Protein AF-X0RUL8-F1 (afdb_monomer)

Solvent-accessible surface area (backbone atoms only — not comparable to full-atom values): 11221 Å² total; per-residue (Å²): 94,69,67,35,27,54,50,26,33,57,52,36,50,68,75,51,50,85,42,43,87,78,37,60,71,59,40,54,52,47,26,54,59,59,8,48,52,33,25,49,46,49,45,52,54,50,51,46,35,74,76,66,66,56,56,36,33,61,48,38,16,54,52,50,38,51,48,50,53,46,42,38,55,55,93,82,35,62,70,70,88,46,69,25,64,77,43,68,86,42,61,36,54,50,44,48,28,82,81,52,36,59,53,48,43,21,26,54,56,31,21,54,54,12,39,52,50,43,56,74,78,39,66,67,55,43,81,49,101,90,45,73,42,66,37,64,68,58,53,52,45,50,52,51,50,50,52,50,50,50,49,32,40,54,52,13,52,51,58,74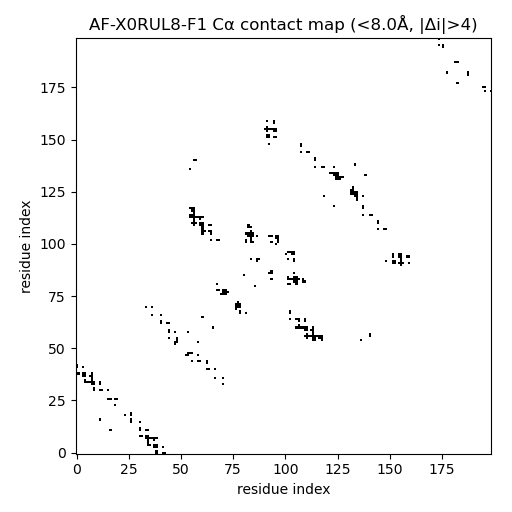,66,68,68,81,84,66,92,69,82,92,81,83,85,87,84,79,91,72,62,79,76,54,81,77,43,84,88,38,58,67,62,55,51,54,52,66,74,75,109

Secondary structure (DSSP, 8-state):
-HHHHHHHHHHHHHHTGGGTTT-HHHHHHHHHHHHHHHHHHHHHHHHHHHHH---HHHHHHHHHHHHHHHHTTSTT---TT-GGGGGTT-HHHHTTHHHH-HHHHHHHHHHHHHHHHHHHHS-SEEEETTEEEE-HHHHHHHHHHHHHHHHHHHHHHHHHH------PPP---------TTGGG-GGGHHHHHHHHHH-

Mean predicted aligned error: 6.98 Å

InterPro domains:
  IPR004563 Apolipoprotein N-acyltransferase [PTHR38686] (4-189)
  IPR045378 Apolipoprotein N-acyltransferase, N-terminal [PF20154] (3-115)

Sequence (199 aa):
MLGSFLLGLAFWIVNVHWVIPITVPGYIAQCVYLSAYFLLAGWLLRHCYQRRRLPFFLLLPIIWVGLELLRGHVITGFSWLLLGHSQFRWTRLIQIADLTGAYGVSFLVAMLNGLIVDLLLQPLFLRTKSGSKPSVVVAVGVVTLMGLAVFTLVYGTKQMHVGQYRPGPRVALIQENFPISITRASENDLVVFEKHRKS

Structure (mmCIF, N/CA/C/O backbone):
data_AF-X0RUL8-F1
#
_entry.id   AF-X0RUL8-F1
#
loop_
_atom_site.group_PDB
_atom_site.id
_atom_site.type_symbol
_atom_site.label_atom_id
_atom_site.label_alt_id
_atom_site.label_comp_id
_atom_site.label_asym_id
_atom_site.label_entity_id
_atom_site.label_seq_id
_atom_site.pdbx_PDB_ins_code
_atom_site.Cartn_x
_atom_site.Cartn_y
_atom_site.Cartn_z
_atom_site.occupancy
_atom_site.B_iso_or_equiv
_atom_site.auth_seq_id
_atom_site.auth_comp_id
_atom_site.auth_asym_id
_atom_site.auth_atom_id
_atom_site.pdbx_PDB_model_num
ATOM 1 N N . MET A 1 1 ? 7.760 13.120 12.754 1.00 88.31 1 MET A N 1
ATOM 2 C CA . MET A 1 1 ? 8.036 13.679 11.417 1.00 88.31 1 MET A CA 1
ATOM 3 C C . MET A 1 1 ? 9.406 13.240 10.954 1.00 88.31 1 MET A C 1
ATOM 5 O O . MET A 1 1 ? 9.446 12.382 10.087 1.00 88.31 1 MET A O 1
ATOM 9 N N . LEU A 1 2 ? 10.494 13.668 11.607 1.00 91.44 2 LEU A N 1
ATOM 10 C CA . LEU A 1 2 ? 11.846 13.203 11.261 1.00 91.44 2 LEU A CA 1
ATOM 11 C C . LEU A 1 2 ? 11.989 11.668 11.282 1.00 91.44 2 LEU A C 1
ATOM 13 O O . LEU A 1 2 ? 12.479 11.097 10.319 1.00 91.44 2 LEU A O 1
ATOM 17 N N . GLY A 1 3 ? 11.464 10.992 12.313 1.00 93.31 3 GLY A N 1
ATOM 18 C CA . GLY A 1 3 ? 11.509 9.523 12.396 1.00 93.31 3 GLY A CA 1
ATOM 19 C C . GLY A 1 3 ? 10.839 8.801 11.218 1.00 93.31 3 GLY A C 1
ATOM 20 O O . GLY A 1 3 ? 11.404 7.854 10.690 1.00 93.31 3 GLY A O 1
ATOM 21 N N . SER A 1 4 ? 9.679 9.278 10.751 1.00 93.69 4 SER A N 1
ATOM 22 C CA . SER A 1 4 ? 8.978 8.695 9.593 1.00 93.69 4 SER A CA 1
ATOM 23 C C . SER A 1 4 ? 9.774 8.872 8.301 1.00 93.69 4 SER A C 1
ATOM 25 O O . SER A 1 4 ? 9.843 7.950 7.497 1.00 93.69 4 SER A O 1
ATOM 27 N N . PHE A 1 5 ? 10.408 10.035 8.123 1.00 95.31 5 PHE A N 1
ATOM 28 C CA . PHE A 1 5 ? 11.268 10.292 6.973 1.00 95.31 5 PHE A CA 1
ATOM 29 C C . PHE A 1 5 ? 12.519 9.406 6.986 1.00 95.31 5 PHE A C 1
ATOM 31 O O . PHE A 1 5 ? 12.805 8.761 5.987 1.00 95.31 5 PHE A O 1
ATOM 38 N N . LEU A 1 6 ? 13.223 9.320 8.121 1.00 97.12 6 LEU A N 1
ATOM 39 C CA . LEU A 1 6 ? 14.419 8.480 8.261 1.00 97.12 6 LEU A CA 1
ATOM 40 C C . LEU A 1 6 ? 14.105 6.990 8.079 1.00 97.12 6 LEU A C 1
ATOM 42 O O . LEU A 1 6 ? 14.878 6.281 7.440 1.00 97.12 6 LEU A O 1
ATOM 46 N N . LEU A 1 7 ? 12.958 6.527 8.587 1.00 96.62 7 LEU A N 1
ATOM 47 C CA . LEU A 1 7 ? 12.482 5.163 8.361 1.00 96.62 7 LEU A CA 1
ATOM 48 C C . LEU A 1 7 ? 12.228 4.903 6.872 1.00 96.62 7 LEU A C 1
ATOM 50 O O . LEU A 1 7 ? 12.684 3.891 6.348 1.00 96.62 7 LEU A O 1
ATOM 54 N N . GLY A 1 8 ? 11.537 5.824 6.192 1.00 96.56 8 GLY A N 1
ATOM 55 C CA . GLY A 1 8 ? 11.339 5.752 4.744 1.00 96.56 8 GLY A CA 1
ATOM 56 C C . GLY A 1 8 ? 12.667 5.726 3.989 1.00 96.56 8 GLY A C 1
ATOM 57 O O . GLY A 1 8 ? 12.845 4.903 3.097 1.00 96.56 8 GLY A O 1
ATOM 58 N N . LEU A 1 9 ? 13.626 6.557 4.400 1.00 97.31 9 LEU A N 1
ATOM 59 C CA . LEU A 1 9 ? 14.939 6.650 3.767 1.00 97.31 9 LEU A CA 1
ATOM 60 C C . LEU A 1 9 ? 15.721 5.348 3.898 1.00 97.31 9 LEU A C 1
ATOM 62 O O . LEU A 1 9 ? 16.189 4.819 2.894 1.00 97.31 9 LEU A O 1
ATOM 66 N N . ALA A 1 10 ? 15.791 4.792 5.106 1.00 97.75 10 ALA A N 1
ATOM 67 C CA . ALA A 1 10 ? 16.415 3.497 5.343 1.00 97.75 10 ALA A CA 1
ATOM 68 C C . ALA A 1 10 ? 15.725 2.381 4.540 1.00 97.75 10 ALA A C 1
ATOM 70 O O . ALA A 1 10 ? 16.396 1.578 3.893 1.00 97.75 10 ALA A O 1
ATOM 71 N N . PHE A 1 11 ? 14.388 2.363 4.524 1.00 96.94 11 PHE A N 1
ATOM 72 C CA . PHE A 1 11 ? 13.609 1.383 3.769 1.00 96.94 11 PHE A CA 1
ATOM 73 C C . PHE A 1 11 ? 13.921 1.434 2.266 1.00 96.94 11 PHE A C 1
ATOM 75 O O . PHE A 1 11 ? 14.200 0.396 1.660 1.00 96.94 11 PHE A O 1
ATOM 82 N N . TRP A 1 12 ? 13.906 2.621 1.657 1.00 97.31 12 TRP A N 1
ATOM 83 C CA . TRP A 1 12 ? 14.107 2.770 0.214 1.00 97.31 12 TRP A CA 1
ATOM 84 C C . TRP A 1 12 ? 15.558 2.563 -0.218 1.00 97.31 12 TRP A C 1
ATOM 86 O O . TRP A 1 12 ? 15.776 1.943 -1.259 1.00 97.31 12 TRP A O 1
ATOM 96 N N . ILE A 1 13 ? 16.532 2.978 0.600 1.00 97.56 13 ILE A N 1
ATOM 97 C CA . ILE A 1 13 ? 17.956 2.697 0.361 1.00 97.56 13 ILE A CA 1
ATOM 98 C C . ILE A 1 13 ? 18.183 1.190 0.223 1.00 97.56 13 ILE A C 1
ATOM 100 O O . ILE A 1 13 ? 18.789 0.726 -0.738 1.00 97.56 13 ILE A O 1
ATOM 104 N N . VAL A 1 14 ? 17.645 0.400 1.154 1.00 97.12 14 VAL A N 1
ATOM 105 C CA . VAL A 1 14 ? 17.835 -1.054 1.135 1.00 97.12 14 VAL A CA 1
ATOM 106 C C . VAL A 1 14 ? 17.118 -1.689 -0.057 1.00 97.12 14 VAL A C 1
ATOM 108 O O . VAL A 1 14 ? 17.704 -2.485 -0.793 1.00 97.12 14 VAL A O 1
ATOM 111 N N . ASN A 1 15 ? 15.850 -1.341 -0.279 1.00 96.56 15 ASN A N 1
ATOM 112 C CA . ASN A 1 15 ? 15.023 -2.078 -1.233 1.00 96.56 15 ASN A CA 1
ATOM 113 C C . ASN A 1 15 ? 15.208 -1.656 -2.702 1.00 96.56 15 ASN A C 1
ATOM 115 O O . ASN A 1 15 ? 14.804 -2.396 -3.598 1.00 96.56 15 ASN A O 1
ATOM 119 N N . VAL A 1 16 ? 15.808 -0.493 -2.973 1.00 95.94 16 VAL A N 1
ATOM 120 C CA . VAL A 1 16 ? 15.993 0.034 -4.343 1.00 95.94 16 VAL A CA 1
ATOM 121 C C . VAL A 1 16 ? 17.477 0.151 -4.707 1.00 95.94 16 VAL A C 1
ATOM 123 O O . VAL A 1 16 ? 17.829 0.714 -5.739 1.00 95.94 16 VAL A O 1
ATOM 126 N N . HIS A 1 17 ? 18.372 -0.447 -3.912 1.00 95.62 17 HIS A N 1
ATOM 127 C CA . HIS A 1 17 ? 19.816 -0.457 -4.182 1.00 95.62 17 HIS A CA 1
ATOM 128 C C . HIS A 1 17 ? 20.171 -1.034 -5.566 1.00 95.62 17 HIS A C 1
ATOM 130 O O . HIS A 1 17 ? 21.185 -0.669 -6.152 1.00 95.62 17 HIS A O 1
ATOM 136 N N . TRP A 1 18 ? 19.327 -1.903 -6.129 1.00 93.75 18 TRP A N 1
ATOM 137 C CA . TRP A 1 18 ? 19.522 -2.485 -7.459 1.00 93.75 18 TRP A CA 1
ATOM 138 C C . TRP A 1 18 ? 19.480 -1.448 -8.598 1.00 93.75 18 TRP A C 1
ATOM 140 O O . TRP A 1 18 ? 19.891 -1.757 -9.711 1.00 93.75 18 TRP A O 1
ATOM 150 N N . VAL A 1 19 ? 19.025 -0.216 -8.332 1.00 93.50 19 VAL A N 1
ATOM 151 C CA . VAL A 1 19 ? 19.031 0.909 -9.287 1.00 93.50 19 VAL A CA 1
ATOM 152 C C . VAL A 1 19 ? 20.399 1.602 -9.364 1.00 93.50 19 VAL A C 1
ATOM 154 O O . VAL A 1 19 ? 20.674 2.299 -10.340 1.00 93.50 19 VAL A O 1
ATOM 157 N N . ILE A 1 20 ? 21.290 1.384 -8.387 1.00 94.25 20 ILE A N 1
ATOM 158 C CA . ILE A 1 20 ? 22.632 1.997 -8.332 1.00 94.25 20 ILE A CA 1
ATOM 159 C C . ILE A 1 20 ? 23.412 1.866 -9.656 1.00 94.25 20 ILE A C 1
ATOM 161 O O . ILE A 1 20 ? 23.953 2.882 -10.101 1.00 94.25 20 ILE A O 1
ATOM 165 N N . PRO A 1 21 ? 23.454 0.695 -10.330 1.00 93.12 21 PRO A N 1
ATOM 166 C CA . PRO A 1 21 ? 24.199 0.535 -11.580 1.00 93.12 21 PRO A CA 1
ATOM 167 C C . PRO A 1 21 ? 23.659 1.363 -12.754 1.00 93.12 21 PRO A C 1
ATOM 169 O O . PRO A 1 21 ? 24.357 1.507 -13.753 1.00 93.12 21 PRO A O 1
ATOM 172 N N . ILE A 1 22 ? 22.433 1.895 -12.662 1.00 90.88 22 ILE A N 1
ATOM 173 C CA . ILE A 1 22 ? 21.844 2.756 -13.695 1.00 90.88 22 ILE A CA 1
ATOM 174 C C . ILE A 1 22 ? 22.425 4.163 -13.562 1.00 90.88 22 ILE A C 1
ATOM 176 O O . ILE A 1 22 ? 23.092 4.645 -14.471 1.00 90.88 22 ILE A O 1
ATOM 180 N N . THR A 1 23 ? 22.173 4.823 -12.424 1.00 94.00 23 THR A N 1
ATOM 181 C CA . THR A 1 23 ? 22.754 6.130 -12.077 1.00 94.00 23 THR A CA 1
ATOM 182 C C . THR A 1 23 ? 22.752 6.340 -10.559 1.00 94.00 23 THR A C 1
ATOM 184 O O . THR A 1 23 ? 21.711 6.253 -9.906 1.00 94.00 23 THR A O 1
ATOM 187 N N . VAL A 1 24 ? 23.902 6.705 -9.984 1.00 95.94 24 VAL A N 1
ATOM 188 C CA . VAL A 1 24 ? 24.008 7.010 -8.543 1.00 95.94 24 VAL A CA 1
ATOM 189 C C . VAL A 1 24 ? 23.190 8.254 -8.146 1.00 95.94 24 VAL A C 1
ATOM 191 O O . VAL A 1 24 ? 22.442 8.168 -7.170 1.00 95.94 24 VAL A O 1
ATOM 194 N N . PRO A 1 25 ? 23.239 9.390 -8.881 1.00 96.00 25 PRO A N 1
ATO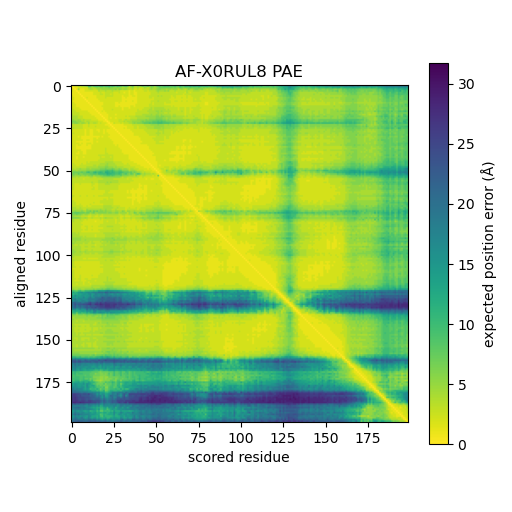M 195 C CA . PRO A 1 25 ? 22.435 10.563 -8.528 1.00 96.00 25 PRO A CA 1
ATOM 196 C C . PRO A 1 25 ? 20.927 10.298 -8.608 1.00 96.00 25 PRO A C 1
ATOM 198 O O . PRO A 1 25 ? 20.183 10.734 -7.730 1.00 96.00 25 PRO A O 1
ATOM 201 N N . GLY A 1 26 ? 20.481 9.543 -9.622 1.00 94.00 26 GLY A N 1
ATOM 202 C CA . GLY A 1 26 ? 19.079 9.153 -9.780 1.00 94.00 26 GLY A CA 1
ATOM 203 C C . GLY A 1 26 ? 18.593 8.279 -8.626 1.00 94.00 26 GLY A C 1
ATOM 204 O O . GLY A 1 26 ? 17.531 8.540 -8.068 1.00 94.00 26 GLY A O 1
ATOM 205 N N . TYR A 1 27 ? 19.409 7.313 -8.195 1.00 96.00 27 TYR A N 1
ATOM 206 C CA . TYR A 1 27 ? 19.123 6.480 -7.027 1.00 96.00 27 TYR A CA 1
ATOM 207 C C . TYR A 1 27 ? 18.953 7.301 -5.735 1.00 96.00 27 TYR A C 1
ATOM 209 O O . TYR A 1 27 ? 17.963 7.126 -5.020 1.00 96.00 27 TYR A O 1
ATOM 217 N N . ILE A 1 28 ? 19.872 8.233 -5.448 1.00 97.06 28 ILE A N 1
ATOM 218 C CA . ILE A 1 28 ? 19.786 9.093 -4.254 1.00 97.06 28 ILE A CA 1
ATOM 219 C C . ILE A 1 28 ? 18.521 9.960 -4.308 1.00 97.06 28 ILE A C 1
ATOM 221 O O . ILE A 1 28 ? 17.752 9.993 -3.343 1.00 97.06 28 ILE A O 1
ATOM 225 N N . ALA A 1 29 ? 18.275 10.625 -5.442 1.00 95.69 29 ALA A N 1
ATOM 226 C CA . ALA A 1 29 ? 17.095 11.461 -5.637 1.00 95.69 29 ALA A CA 1
ATOM 227 C C . ALA A 1 29 ? 15.795 10.659 -5.467 1.00 95.69 29 ALA A C 1
ATOM 229 O O . ALA A 1 29 ? 14.872 11.109 -4.788 1.00 95.69 29 ALA A O 1
ATOM 230 N N . GLN A 1 30 ? 15.746 9.442 -6.011 1.00 95.56 30 GLN A N 1
ATOM 231 C CA . GLN A 1 30 ? 14.609 8.540 -5.880 1.00 95.56 30 GLN A CA 1
ATOM 232 C C . GLN A 1 30 ? 14.377 8.116 -4.425 1.00 95.56 30 GLN A C 1
ATOM 234 O O . GLN A 1 30 ? 13.236 8.137 -3.969 1.00 95.56 30 GLN A O 1
ATOM 239 N N . CYS A 1 31 ? 15.425 7.792 -3.663 1.00 97.25 31 CYS A N 1
ATOM 240 C CA . CYS A 1 31 ? 15.281 7.450 -2.245 1.00 97.25 31 CYS A CA 1
ATOM 241 C C . CYS A 1 31 ? 14.690 8.614 -1.445 1.00 97.25 31 CYS A C 1
ATOM 243 O O . CYS A 1 31 ? 13.753 8.415 -0.671 1.00 97.25 31 CYS A O 1
ATOM 245 N N . VAL A 1 32 ? 15.179 9.839 -1.659 1.00 96.69 32 VAL A N 1
ATOM 246 C CA . VAL A 1 32 ? 14.648 11.040 -0.995 1.00 96.69 32 VAL A CA 1
ATOM 247 C C . VAL A 1 32 ? 13.192 11.291 -1.396 1.00 96.69 32 VAL A C 1
ATOM 249 O O . VAL A 1 32 ? 12.339 11.468 -0.523 1.00 96.69 32 VAL A O 1
ATOM 252 N N . TYR A 1 33 ? 12.890 11.233 -2.696 1.00 96.06 33 TYR A N 1
ATOM 253 C CA . TYR A 1 33 ? 11.538 11.386 -3.236 1.00 96.06 33 TYR A CA 1
ATOM 254 C C . TYR A 1 33 ? 10.555 10.379 -2.623 1.00 96.06 33 TYR A C 1
ATOM 256 O O . TYR A 1 33 ? 9.507 10.762 -2.107 1.00 96.06 33 TYR A O 1
ATOM 264 N N . LEU A 1 34 ? 10.902 9.090 -2.610 1.00 96.56 34 LEU A N 1
ATOM 265 C CA . LEU A 1 34 ? 10.030 8.041 -2.083 1.00 96.56 34 LEU A CA 1
ATOM 266 C C . LEU A 1 34 ? 9.874 8.121 -0.554 1.00 96.56 34 LEU A C 1
ATOM 268 O O . LEU A 1 34 ? 8.814 7.799 -0.012 1.00 96.56 34 LEU A O 1
ATOM 272 N N . SER A 1 35 ? 10.890 8.616 0.152 1.00 97.31 35 SER A N 1
ATOM 273 C CA . SER A 1 35 ? 10.840 8.834 1.606 1.00 97.31 35 SER A CA 1
ATOM 274 C C . SER A 1 35 ? 9.900 9.969 2.007 1.00 97.31 35 SER A C 1
ATOM 276 O O . SER A 1 35 ? 9.336 9.948 3.106 1.00 97.31 35 SER A O 1
ATOM 278 N N . ALA A 1 36 ? 9.658 10.932 1.112 1.00 96.56 36 ALA A N 1
ATOM 279 C CA . ALA A 1 36 ? 8.668 11.980 1.337 1.00 96.56 36 ALA A CA 1
ATOM 280 C C . ALA A 1 36 ? 7.248 11.408 1.512 1.00 96.56 36 ALA A C 1
ATOM 282 O O . ALA A 1 36 ? 6.472 11.946 2.300 1.00 96.56 36 ALA A O 1
ATOM 283 N N . TYR A 1 37 ? 6.923 10.271 0.882 1.00 96.88 37 TYR A N 1
ATOM 284 C CA . TYR A 1 37 ? 5.635 9.593 1.079 1.00 96.88 37 TYR A CA 1
ATOM 285 C C . TYR A 1 37 ? 5.486 9.028 2.496 1.00 96.88 37 TYR A C 1
ATOM 287 O O . TYR A 1 37 ? 4.407 9.116 3.075 1.00 96.88 37 TYR A O 1
ATOM 295 N N . PHE A 1 38 ? 6.562 8.517 3.105 1.00 97.38 38 PHE A N 1
ATOM 296 C CA . PHE A 1 38 ? 6.539 8.071 4.505 1.00 97.38 38 PHE A CA 1
ATOM 297 C C . PHE A 1 38 ? 6.380 9.250 5.469 1.00 97.38 38 PHE A C 1
ATOM 299 O O . PHE A 1 38 ? 5.646 9.161 6.457 1.00 97.38 38 PHE A O 1
ATOM 306 N N . LEU A 1 39 ? 7.044 10.373 5.179 1.00 97.19 39 LEU A N 1
ATOM 307 C CA . LEU A 1 39 ? 6.862 11.613 5.930 1.00 97.19 39 LEU A CA 1
ATOM 308 C C . LEU A 1 39 ? 5.407 12.093 5.851 1.00 97.19 39 LEU A C 1
ATOM 310 O O . LEU A 1 39 ? 4.812 12.394 6.886 1.00 97.19 39 LEU A O 1
ATOM 314 N N . LEU A 1 40 ? 4.835 12.118 4.645 1.00 97.44 40 LEU A N 1
ATOM 315 C CA . LEU A 1 40 ? 3.452 12.519 4.407 1.00 97.44 40 LEU A CA 1
ATOM 316 C C . LEU A 1 40 ? 2.463 11.573 5.100 1.00 97.44 40 LEU A C 1
ATOM 318 O O . LEU A 1 40 ? 1.550 12.050 5.770 1.00 97.44 40 LEU A O 1
ATOM 322 N N . ALA A 1 41 ? 2.685 10.255 5.038 1.00 97.31 41 ALA A N 1
ATOM 323 C CA . ALA A 1 41 ? 1.893 9.263 5.765 1.00 97.31 41 ALA A CA 1
ATOM 324 C C . ALA A 1 41 ? 1.907 9.533 7.275 1.00 97.31 41 ALA A C 1
ATOM 326 O O . ALA A 1 41 ? 0.855 9.659 7.901 1.00 97.31 41 ALA A O 1
ATOM 327 N N . GLY A 1 42 ? 3.098 9.685 7.864 1.00 96.31 42 GLY A N 1
ATOM 328 C CA . GLY A 1 42 ? 3.252 9.970 9.291 1.00 96.31 42 GLY A CA 1
ATOM 329 C C . GLY A 1 42 ? 2.619 11.301 9.707 1.00 96.31 42 GLY A C 1
ATOM 330 O O . GLY A 1 42 ? 2.020 11.391 10.782 1.00 96.31 42 GLY A O 1
ATOM 331 N N . TRP A 1 43 ? 2.717 12.327 8.856 1.00 97.06 43 TRP A N 1
ATOM 332 C CA . TRP A 1 43 ? 2.070 13.620 9.071 1.00 97.06 43 TRP A CA 1
ATOM 333 C C . TRP A 1 43 ? 0.545 13.514 9.043 1.00 97.06 43 TRP A C 1
ATOM 335 O O . TRP A 1 43 ? -0.092 13.929 10.014 1.00 97.06 43 TRP A O 1
ATOM 345 N N . LEU A 1 44 ? -0.030 12.903 8.001 1.00 96.94 44 LEU A N 1
ATOM 346 C CA . LEU A 1 44 ? -1.475 12.703 7.858 1.00 96.94 44 LEU A CA 1
ATOM 347 C C . LEU A 1 44 ? -2.042 11.892 9.025 1.00 96.94 44 LEU A C 1
ATOM 349 O O . LEU A 1 44 ? -3.000 12.322 9.665 1.00 96.94 44 LEU A O 1
ATOM 353 N N . LEU A 1 45 ? -1.408 10.765 9.365 1.00 95.88 45 LEU A N 1
ATOM 354 C CA . LEU A 1 45 ? -1.836 9.900 10.466 1.00 95.88 45 LEU A CA 1
ATOM 355 C C . LEU A 1 45 ? -1.860 10.657 11.794 1.00 95.88 45 LEU A C 1
ATOM 357 O O . LEU A 1 45 ? -2.866 10.637 12.504 1.00 95.88 45 LEU A O 1
ATOM 361 N N . ARG A 1 46 ? -0.780 11.383 12.114 1.00 93.75 46 ARG A N 1
ATOM 362 C CA . ARG A 1 46 ? -0.721 12.190 13.338 1.00 93.75 46 ARG A CA 1
ATOM 363 C C . ARG A 1 46 ? -1.768 13.298 13.325 1.00 93.75 46 ARG A C 1
ATOM 365 O O . ARG A 1 46 ? -2.423 13.508 14.343 1.00 93.75 46 ARG A O 1
ATOM 372 N N . HIS A 1 47 ? -1.920 14.010 12.210 1.00 94.62 47 HIS A N 1
ATOM 373 C CA . HIS A 1 47 ? -2.861 15.119 12.100 1.00 94.62 47 HIS A CA 1
ATOM 374 C C . HIS A 1 47 ? -4.306 14.644 12.307 1.00 94.62 47 HIS A C 1
ATOM 376 O O . HIS A 1 47 ? -5.019 15.190 13.151 1.00 94.62 47 HIS A O 1
ATOM 382 N N . CYS A 1 48 ? -4.717 13.581 11.610 1.00 93.75 48 CYS A N 1
ATOM 383 C CA . CYS A 1 48 ? -6.048 12.990 11.732 1.00 93.75 48 CYS A CA 1
ATOM 384 C C . CYS A 1 48 ? -6.301 12.426 13.135 1.00 93.75 48 CYS A C 1
ATOM 386 O O . CYS A 1 48 ? -7.356 12.689 13.719 1.00 93.75 48 CYS A O 1
ATOM 388 N N . TYR A 1 49 ? -5.327 11.721 13.715 1.00 90.12 49 TYR A N 1
ATOM 389 C CA . TYR A 1 49 ? -5.450 11.178 15.066 1.00 90.12 49 TYR A CA 1
ATOM 390 C C . TYR A 1 49 ? -5.587 12.285 16.122 1.00 90.12 49 TYR A C 1
ATOM 392 O O . TYR A 1 49 ? -6.471 12.229 16.973 1.00 90.12 49 TYR A O 1
ATOM 400 N N . GLN A 1 50 ? -4.770 13.341 16.052 1.00 91.38 50 GLN A N 1
ATOM 401 C CA . GLN A 1 50 ? -4.799 14.429 17.036 1.00 91.38 50 GLN A CA 1
ATOM 402 C C . GLN A 1 50 ? -6.045 15.316 16.913 1.00 91.38 50 GLN A C 1
ATOM 404 O O . GLN A 1 50 ? -6.578 15.750 17.932 1.00 91.38 50 GLN A O 1
ATOM 409 N N . ARG A 1 51 ? -6.523 15.579 15.688 1.00 90.69 51 ARG A N 1
ATOM 410 C CA . ARG A 1 51 ? -7.671 16.470 15.443 1.00 90.69 51 ARG A CA 1
ATOM 411 C C . ARG A 1 51 ? -9.024 15.781 15.570 1.00 90.69 51 ARG A C 1
ATOM 413 O O . ARG A 1 51 ? -9.973 16.413 16.017 1.00 90.69 51 ARG A O 1
ATOM 420 N N . ARG A 1 52 ? -9.135 14.527 15.126 1.00 88.31 52 ARG A N 1
ATOM 421 C CA . ARG A 1 52 ? -10.422 13.821 14.988 1.00 88.31 52 ARG A CA 1
ATOM 422 C C . ARG A 1 52 ? -10.522 12.553 15.834 1.00 88.31 52 ARG A C 1
ATOM 424 O O . ARG A 1 52 ? -11.602 11.981 15.887 1.00 88.31 52 ARG A O 1
ATOM 431 N N . ARG A 1 53 ? -9.429 12.115 16.481 1.00 87.19 53 ARG A N 1
ATOM 432 C CA . ARG A 1 53 ? -9.368 10.884 17.300 1.00 87.19 53 ARG A CA 1
ATOM 433 C C . ARG A 1 53 ? -9.879 9.641 16.556 1.00 87.19 53 ARG A C 1
ATOM 435 O O . ARG A 1 53 ? -10.425 8.731 17.168 1.00 87.19 53 ARG A O 1
ATOM 442 N N . LEU A 1 54 ? -9.706 9.620 15.233 1.00 90.69 54 LEU A N 1
ATOM 443 C CA . LEU A 1 54 ? -10.091 8.484 14.400 1.00 90.69 54 LEU A CA 1
ATOM 444 C C . LEU A 1 54 ? -9.152 7.295 14.660 1.00 90.69 54 LEU A C 1
ATOM 446 O O . LEU A 1 54 ? -7.959 7.518 14.886 1.00 90.69 54 LEU A O 1
ATOM 450 N N . PRO A 1 55 ? -9.664 6.056 14.617 1.00 94.19 55 PRO A N 1
ATOM 451 C CA . PRO A 1 55 ? -8.866 4.866 14.878 1.00 94.19 55 PRO A CA 1
ATOM 452 C C . PRO A 1 55 ? -7.897 4.539 13.743 1.00 94.19 55 PRO A C 1
ATOM 454 O O . PRO A 1 55 ? -8.170 4.807 12.566 1.00 94.19 55 PRO A O 1
ATOM 457 N N . PHE A 1 56 ? -6.770 3.922 14.089 1.00 96.19 56 PHE A N 1
ATOM 458 C CA . PHE A 1 56 ? -5.728 3.570 13.133 1.00 96.19 56 PHE A CA 1
ATOM 459 C C . PHE A 1 56 ? -6.156 2.465 12.171 1.00 96.19 56 PHE A C 1
ATOM 461 O O . PHE A 1 56 ? -5.734 2.515 11.016 1.00 96.19 56 PHE A O 1
ATOM 468 N N . PHE A 1 57 ? -7.028 1.530 12.573 1.00 96.44 57 PHE A N 1
ATOM 469 C CA . PHE A 1 57 ? -7.547 0.504 11.657 1.00 96.44 57 PHE A CA 1
ATOM 470 C C . PHE A 1 57 ? -8.255 1.115 10.438 1.00 96.44 57 PHE A C 1
ATOM 472 O O . PHE A 1 57 ? -8.251 0.513 9.373 1.00 96.44 57 PHE A O 1
ATOM 479 N N . LEU A 1 58 ? -8.832 2.316 10.568 1.00 96.56 58 LEU A N 1
ATOM 480 C CA . LEU A 1 58 ? -9.468 3.032 9.461 1.00 96.56 58 LEU A CA 1
ATOM 481 C C . LEU A 1 58 ? -8.494 3.994 8.771 1.00 96.56 58 LEU A C 1
ATOM 483 O O . LEU A 1 58 ? -8.434 4.050 7.545 1.00 96.56 58 LEU A O 1
ATOM 487 N N . LEU A 1 59 ? -7.726 4.759 9.551 1.00 97.25 59 LEU A N 1
ATOM 488 C CA . LEU A 1 59 ? -6.826 5.776 9.007 1.00 97.25 59 LEU A CA 1
ATOM 489 C C . LEU A 1 59 ? -5.674 5.178 8.197 1.00 97.25 59 LEU A C 1
ATOM 491 O O . LEU A 1 59 ? -5.360 5.685 7.120 1.00 97.25 59 LEU A O 1
ATOM 495 N N . LEU A 1 60 ? -5.033 4.128 8.718 1.00 97.81 60 LEU A N 1
ATOM 496 C CA . LEU A 1 60 ? -3.843 3.548 8.109 1.00 97.81 60 LEU A CA 1
ATOM 497 C C . LEU A 1 60 ? -4.095 3.017 6.692 1.00 97.81 60 LEU A C 1
ATOM 499 O O . LEU A 1 60 ? -3.353 3.430 5.804 1.00 97.81 60 LEU A O 1
ATOM 503 N N . PRO A 1 61 ? -5.119 2.185 6.420 1.00 98.06 61 PRO A N 1
ATOM 504 C CA . PRO A 1 61 ? -5.350 1.688 5.067 1.00 98.06 61 PRO A CA 1
ATOM 505 C C . PRO A 1 61 ? -5.749 2.784 4.079 1.00 98.06 61 PRO A C 1
ATOM 507 O O . PRO A 1 61 ? -5.253 2.778 2.958 1.00 98.06 61 PRO A O 1
ATOM 510 N N . ILE A 1 62 ? -6.559 3.766 4.488 1.00 97.94 62 ILE A N 1
ATOM 511 C CA . ILE A 1 62 ? -6.962 4.876 3.610 1.00 97.94 62 ILE A CA 1
ATOM 512 C C . ILE A 1 62 ? -5.747 5.718 3.215 1.00 97.94 62 ILE A C 1
ATOM 514 O O . ILE A 1 62 ? -5.519 5.975 2.034 1.00 97.94 62 ILE A O 1
ATOM 518 N N . ILE A 1 63 ? -4.954 6.142 4.202 1.00 98.12 63 ILE A N 1
ATOM 519 C CA . ILE A 1 63 ? -3.794 7.003 3.962 1.00 98.12 63 ILE A CA 1
ATOM 520 C C . ILE A 1 63 ? -2.711 6.233 3.208 1.00 98.12 63 ILE A C 1
ATOM 522 O O . ILE A 1 63 ? -2.174 6.744 2.229 1.00 98.12 63 ILE A O 1
ATOM 526 N N . TRP A 1 64 ? -2.392 5.010 3.636 1.00 98.25 64 TRP A N 1
ATOM 527 C CA . TRP A 1 64 ? -1.314 4.232 3.032 1.00 98.25 64 TRP A CA 1
ATOM 528 C C . TRP A 1 64 ? -1.620 3.873 1.580 1.00 98.25 64 TRP A C 1
ATOM 530 O O . TRP A 1 64 ? -0.817 4.166 0.700 1.00 98.25 64 TRP A O 1
ATOM 540 N N . VAL A 1 65 ? -2.799 3.308 1.309 1.00 98.12 65 VAL A N 1
ATOM 541 C CA . VAL A 1 65 ? -3.194 2.927 -0.054 1.00 98.12 65 VAL A CA 1
ATOM 542 C C . VAL A 1 65 ? -3.381 4.156 -0.938 1.00 98.12 65 VAL A C 1
ATOM 544 O O . VAL A 1 65 ? -2.955 4.142 -2.090 1.00 98.12 65 VAL A O 1
ATOM 547 N N . GLY A 1 66 ? -3.935 5.252 -0.405 1.00 97.88 66 GLY A N 1
ATOM 548 C CA . GLY A 1 66 ? -4.017 6.520 -1.132 1.00 97.88 66 GLY A CA 1
ATOM 549 C C . GLY A 1 66 ? -2.640 7.044 -1.550 1.00 97.88 66 GLY A C 1
ATOM 550 O O . GLY A 1 66 ? -2.468 7.504 -2.677 1.00 97.88 66 GLY A O 1
ATOM 551 N N . LEU A 1 67 ? -1.632 6.913 -0.683 1.00 97.75 67 LEU A N 1
ATOM 552 C CA . LEU A 1 67 ? -0.252 7.278 -1.004 1.00 97.75 67 LEU A CA 1
ATOM 553 C C . LEU A 1 67 ? 0.427 6.283 -1.948 1.00 97.75 67 LEU A C 1
ATOM 555 O O . LEU A 1 67 ? 1.222 6.709 -2.779 1.00 97.75 67 LEU A O 1
ATOM 559 N N . GLU A 1 68 ? 0.115 4.987 -1.876 1.00 97.69 68 GLU A N 1
ATOM 560 C CA . GLU A 1 68 ? 0.560 4.008 -2.876 1.00 97.69 68 GLU A CA 1
ATOM 561 C C . GLU A 1 68 ? -0.001 4.326 -4.266 1.00 97.69 68 GLU A C 1
ATOM 563 O O . GLU A 1 68 ? 0.739 4.272 -5.249 1.00 97.69 68 GLU A O 1
ATOM 568 N N . LEU A 1 69 ? -1.280 4.699 -4.345 1.00 96.62 69 LEU A N 1
ATOM 569 C CA . LEU A 1 69 ? -1.924 5.113 -5.587 1.00 96.62 69 LEU A CA 1
ATOM 570 C C . LEU A 1 69 ? -1.302 6.407 -6.119 1.00 96.62 69 LEU A C 1
ATOM 572 O O . LEU A 1 69 ? -0.928 6.466 -7.288 1.00 96.62 69 LEU A O 1
ATOM 576 N N . LEU A 1 70 ? -1.124 7.413 -5.257 1.00 96.88 70 LEU A N 1
ATOM 577 C CA . LEU A 1 70 ? -0.491 8.682 -5.614 1.00 96.88 70 LEU A CA 1
ATOM 578 C C . LEU A 1 70 ? 0.933 8.462 -6.140 1.00 96.88 70 LEU A C 1
ATOM 580 O O . LEU A 1 70 ? 1.277 8.923 -7.225 1.00 96.88 70 LEU A O 1
ATOM 584 N N . ARG A 1 71 ? 1.744 7.691 -5.409 1.00 96.31 71 ARG A N 1
ATOM 585 C CA . ARG A 1 71 ? 3.112 7.323 -5.796 1.00 96.31 71 ARG A CA 1
ATOM 586 C C . ARG A 1 71 ? 3.166 6.580 -7.127 1.00 96.31 71 ARG A C 1
ATOM 588 O O . ARG A 1 71 ? 4.148 6.706 -7.852 1.00 96.31 71 ARG A O 1
ATOM 595 N N . GLY A 1 72 ? 2.127 5.816 -7.445 1.00 95.50 72 GLY A N 1
ATOM 596 C CA . GLY A 1 72 ? 1.993 5.110 -8.712 1.00 95.50 72 GLY A CA 1
ATOM 597 C C . GLY A 1 72 ? 1.674 5.993 -9.919 1.00 95.50 72 GLY A C 1
ATOM 598 O O . GLY A 1 72 ? 1.806 5.506 -11.034 1.00 95.50 72 GLY A O 1
ATOM 599 N N . HIS A 1 73 ? 1.302 7.264 -9.721 1.00 94.69 73 HIS A N 1
ATOM 600 C CA . HIS A 1 73 ? 0.880 8.165 -10.805 1.00 94.69 73 HIS A CA 1
ATOM 601 C C . HIS A 1 73 ? 1.658 9.487 -10.868 1.00 94.69 73 HIS A C 1
ATOM 603 O O . HIS A 1 73 ? 1.808 10.053 -11.946 1.00 94.69 73 HIS A O 1
ATOM 609 N N . VAL A 1 74 ? 2.149 10.011 -9.740 1.00 95.19 74 VAL A N 1
ATOM 610 C CA . VAL A 1 74 ? 2.872 11.292 -9.709 1.00 95.19 74 VAL A CA 1
ATOM 611 C C . VAL A 1 74 ? 4.177 11.206 -10.507 1.00 95.19 74 VAL A C 1
ATOM 613 O O . VAL A 1 74 ? 4.942 10.247 -10.369 1.00 95.19 74 VAL A O 1
ATOM 616 N N . ILE A 1 75 ? 4.440 12.251 -11.302 1.00 91.69 75 ILE A N 1
ATOM 617 C CA . ILE A 1 75 ? 5.523 12.345 -12.294 1.00 91.69 75 ILE A CA 1
ATOM 618 C C . ILE A 1 75 ? 5.320 11.294 -13.391 1.00 91.69 75 ILE A C 1
ATOM 620 O O . ILE A 1 75 ? 4.608 11.548 -14.355 1.00 91.69 75 ILE A O 1
ATOM 624 N N . THR A 1 76 ? 5.902 10.114 -13.229 1.00 91.62 76 THR A N 1
ATOM 625 C CA . THR A 1 76 ? 5.758 8.969 -14.139 1.00 91.62 76 THR A CA 1
ATOM 626 C C . THR A 1 76 ? 5.290 7.715 -13.405 1.00 91.62 76 THR A C 1
ATOM 628 O O . THR A 1 76 ? 5.077 6.682 -14.033 1.00 91.62 76 THR A O 1
ATOM 631 N N . GLY A 1 77 ? 5.120 7.804 -12.081 1.00 91.94 77 GLY A N 1
ATOM 632 C CA . GLY A 1 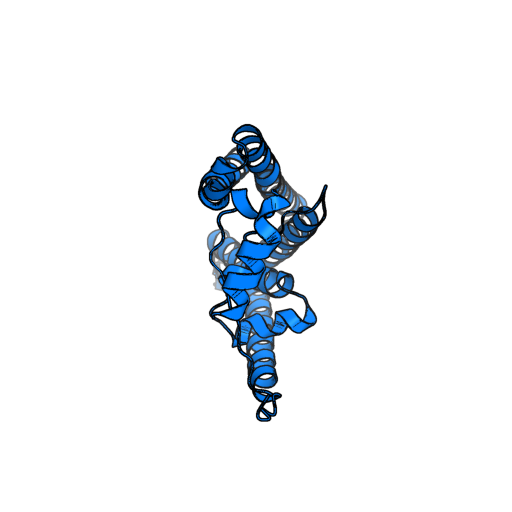77 ? 4.756 6.685 -11.228 1.00 91.94 77 GLY A CA 1
ATOM 633 C C . GLY A 1 77 ? 5.926 5.774 -10.854 1.00 91.94 77 GLY A C 1
ATOM 634 O O . GLY A 1 77 ? 6.813 5.475 -11.648 1.00 91.94 77 GLY A O 1
ATOM 635 N N . PHE A 1 78 ? 5.915 5.281 -9.616 1.00 93.88 78 PHE A N 1
ATOM 636 C CA . PHE A 1 78 ? 6.813 4.219 -9.166 1.00 93.88 78 PHE A CA 1
ATOM 637 C C . PHE A 1 78 ? 6.068 3.265 -8.232 1.00 93.88 78 PHE A C 1
ATOM 639 O O . PHE A 1 78 ? 6.180 3.390 -7.019 1.00 93.88 78 PHE A O 1
ATOM 646 N N . SER A 1 79 ? 5.307 2.306 -8.770 1.00 93.19 79 SER A N 1
ATOM 647 C CA . SER A 1 79 ? 4.453 1.372 -7.998 1.00 93.19 79 SER A CA 1
ATOM 648 C C . SER A 1 79 ? 5.181 0.129 -7.466 1.00 93.19 79 SER A C 1
ATOM 650 O O . SER A 1 79 ? 4.582 -0.929 -7.288 1.00 93.19 79 SER A O 1
ATOM 652 N N . TRP A 1 80 ? 6.486 0.216 -7.216 1.00 94.00 80 TRP A N 1
ATOM 653 C CA . TRP A 1 80 ? 7.245 -0.907 -6.657 1.00 94.00 80 TRP A CA 1
ATOM 654 C C . TRP A 1 80 ? 6.924 -1.122 -5.176 1.00 94.00 80 TRP A C 1
ATOM 656 O O . TRP A 1 80 ? 6.564 -0.178 -4.472 1.00 94.00 80 TRP A O 1
ATOM 666 N N . LEU A 1 81 ? 7.088 -2.357 -4.691 1.00 95.75 81 LEU A N 1
ATOM 667 C CA . LEU A 1 81 ? 6.941 -2.708 -3.269 1.00 95.75 81 LEU A CA 1
ATOM 668 C C . LEU A 1 81 ? 5.594 -2.277 -2.662 1.00 95.75 81 LEU A C 1
ATOM 670 O O . LEU A 1 81 ? 5.549 -1.735 -1.560 1.00 95.75 81 LEU A O 1
ATOM 674 N N . LEU A 1 82 ? 4.492 -2.480 -3.389 1.00 96.69 82 LEU A N 1
ATOM 675 C CA . LEU A 1 82 ? 3.158 -2.335 -2.803 1.00 96.69 82 LEU A CA 1
ATOM 676 C C . LEU A 1 82 ? 3.001 -3.308 -1.637 1.00 96.69 82 LEU A C 1
ATOM 678 O O . LEU A 1 82 ? 3.423 -4.466 -1.728 1.00 96.69 82 LEU A O 1
ATOM 682 N N . LEU A 1 83 ? 2.344 -2.864 -0.569 1.00 96.88 83 LEU A N 1
ATOM 683 C CA . LEU A 1 83 ? 2.097 -3.686 0.609 1.00 96.88 83 LEU A CA 1
ATOM 684 C C . LEU A 1 83 ? 1.362 -4.980 0.235 1.00 96.88 83 LEU A C 1
ATOM 686 O O . LEU A 1 83 ? 1.691 -6.045 0.754 1.00 96.88 83 LEU A O 1
ATOM 690 N N . GLY A 1 84 ? 0.447 -4.926 -0.734 1.00 96.62 84 GLY A N 1
ATOM 691 C CA . GLY A 1 84 ? -0.274 -6.087 -1.243 1.00 96.62 84 GLY A CA 1
ATOM 692 C C . GLY A 1 84 ? 0.618 -7.166 -1.866 1.00 96.62 84 GLY A C 1
ATOM 693 O O . GLY A 1 84 ? 0.326 -8.352 -1.717 1.00 96.62 84 GLY A O 1
ATOM 694 N N . HIS A 1 85 ? 1.753 -6.803 -2.476 1.00 96.44 85 HIS A N 1
ATOM 695 C CA . HIS A 1 85 ? 2.677 -7.783 -3.063 1.00 96.44 85 HIS A CA 1
ATOM 696 C C . HIS A 1 85 ? 3.338 -8.679 -2.012 1.00 96.44 85 HIS A C 1
ATOM 698 O O . HIS A 1 85 ? 3.716 -9.806 -2.325 1.00 96.44 85 HIS A O 1
ATOM 704 N N . SER A 1 86 ? 3.413 -8.243 -0.749 1.00 96.75 86 SER A N 1
ATOM 705 C CA . SER A 1 86 ? 3.897 -9.100 0.343 1.00 96.75 86 SER A CA 1
ATOM 706 C C . SER A 1 86 ? 3.043 -10.364 0.533 1.00 96.75 86 SER A C 1
ATOM 708 O O . SER A 1 86 ? 3.530 -11.366 1.053 1.00 96.75 86 SER A O 1
ATOM 710 N N . GLN A 1 87 ? 1.790 -10.349 0.065 1.00 97.81 87 GLN A N 1
ATOM 711 C CA . GLN A 1 87 ? 0.833 -11.442 0.227 1.00 97.81 87 GLN A CA 1
ATOM 712 C C . GLN A 1 87 ? 0.774 -12.389 -0.979 1.00 97.81 87 GLN A C 1
ATOM 714 O O . GLN A 1 87 ? -0.109 -13.238 -1.030 1.00 97.81 87 GLN A O 1
ATOM 719 N N . PHE A 1 88 ? 1.706 -12.306 -1.938 1.00 96.50 88 PHE A N 1
ATOM 720 C CA . PHE A 1 88 ? 1.645 -13.078 -3.192 1.00 96.50 88 PHE A CA 1
ATOM 721 C C . PHE A 1 88 ? 1.505 -14.603 -3.007 1.00 96.50 88 PHE A C 1
ATOM 723 O O . PHE A 1 88 ? 0.938 -15.283 -3.858 1.00 96.50 88 PHE A O 1
ATOM 730 N N . ARG A 1 89 ? 1.997 -15.159 -1.888 1.00 97.38 89 ARG A N 1
ATOM 731 C CA . ARG A 1 89 ? 1.885 -16.597 -1.570 1.00 97.38 89 ARG A CA 1
ATOM 732 C C . ARG A 1 89 ? 0.488 -17.008 -1.094 1.00 97.38 89 ARG A C 1
ATOM 734 O O . ARG A 1 89 ? 0.169 -18.192 -1.086 1.00 97.38 89 ARG A O 1
ATOM 741 N N . TRP A 1 90 ? -0.340 -16.053 -0.684 1.00 96.62 90 TRP A N 1
ATOM 742 C CA . TRP A 1 90 ? -1.677 -16.281 -0.144 1.00 96.62 90 TRP A CA 1
ATOM 743 C C . TRP A 1 90 ? -2.695 -16.193 -1.279 1.00 96.62 90 TRP A C 1
ATOM 745 O O . TRP A 1 90 ? -3.490 -15.260 -1.358 1.00 96.62 90 TRP A O 1
ATOM 755 N N . THR A 1 91 ? -2.668 -17.184 -2.172 1.00 95.56 91 THR A N 1
ATOM 756 C CA . THR A 1 91 ? -3.413 -17.170 -3.445 1.00 95.56 91 THR A CA 1
ATOM 757 C C . THR A 1 91 ? -4.917 -16.955 -3.285 1.00 95.56 91 THR A C 1
ATOM 759 O O . THR A 1 91 ? -5.518 -16.288 -4.119 1.00 95.56 91 THR A O 1
ATOM 762 N N . ARG A 1 92 ? -5.520 -17.458 -2.197 1.00 96.44 92 ARG A N 1
ATOM 763 C CA . ARG A 1 92 ? -6.932 -17.215 -1.840 1.00 96.44 92 ARG A CA 1
ATOM 764 C C . ARG A 1 92 ? -7.196 -15.751 -1.506 1.00 96.44 92 ARG A C 1
ATOM 766 O O . ARG A 1 92 ? -8.227 -15.217 -1.873 1.00 96.44 92 ARG A O 1
ATOM 773 N N . LEU A 1 93 ? -6.277 -15.109 -0.793 1.00 96.19 93 LEU A N 1
ATOM 774 C CA . LEU A 1 93 ? -6.448 -13.730 -0.353 1.00 96.19 93 LEU A CA 1
ATOM 775 C C . LEU A 1 93 ? -6.291 -12.763 -1.530 1.00 96.19 93 LEU A C 1
ATOM 777 O O . LEU A 1 93 ? -7.085 -11.842 -1.688 1.00 96.19 93 LEU A O 1
ATOM 781 N N . ILE A 1 94 ? -5.297 -12.996 -2.387 1.00 97.25 94 ILE A N 1
ATOM 782 C CA . ILE A 1 94 ? -4.983 -12.082 -3.493 1.00 97.25 94 ILE A CA 1
ATOM 783 C C . ILE A 1 94 ? -6.026 -12.076 -4.615 1.00 97.25 94 ILE A C 1
ATOM 785 O O . ILE A 1 94 ? -5.957 -11.190 -5.459 1.00 97.25 94 ILE A O 1
ATOM 789 N N . GLN A 1 95 ? -6.985 -13.013 -4.642 1.00 97.12 95 GLN A N 1
ATOM 790 C CA . GLN A 1 95 ? -7.993 -13.048 -5.708 1.00 97.12 95 GLN A CA 1
ATOM 791 C C . GLN A 1 95 ? -8.781 -11.744 -5.803 1.00 97.12 95 GLN A C 1
ATOM 793 O O . GLN A 1 95 ? -9.067 -11.328 -6.909 1.00 97.12 95 GLN A O 1
ATOM 798 N N . ILE A 1 96 ? -9.025 -11.041 -4.688 1.00 97.56 96 ILE A N 1
ATOM 799 C CA . ILE A 1 96 ? -9.717 -9.734 -4.673 1.00 97.56 96 ILE A CA 1
ATOM 800 C C . ILE A 1 96 ? -9.015 -8.637 -5.499 1.00 97.56 96 ILE A C 1
ATOM 802 O O . ILE A 1 96 ? -9.578 -7.561 -5.729 1.00 97.56 96 ILE A O 1
ATOM 806 N N . ALA A 1 97 ? -7.780 -8.890 -5.944 1.00 96.81 97 ALA A N 1
ATOM 807 C CA . ALA A 1 97 ? -7.079 -8.023 -6.875 1.00 96.81 97 ALA A CA 1
ATOM 808 C C . ALA A 1 97 ? -7.745 -7.960 -8.259 1.00 96.81 97 ALA A C 1
ATOM 810 O O . ALA A 1 97 ? -7.522 -6.985 -8.969 1.00 96.81 97 ALA A O 1
ATOM 811 N N . ASP A 1 98 ? -8.585 -8.927 -8.635 1.00 96.06 98 ASP A N 1
ATOM 812 C CA . ASP A 1 98 ? -9.396 -8.841 -9.856 1.00 96.06 98 ASP A CA 1
ATOM 813 C C . ASP A 1 98 ? -10.489 -7.753 -9.774 1.00 96.06 98 ASP A C 1
ATOM 815 O O . ASP A 1 98 ? -10.822 -7.147 -10.790 1.00 96.06 98 ASP A O 1
ATOM 819 N N . LEU A 1 99 ? -10.991 -7.444 -8.570 1.00 96.38 99 LEU A N 1
ATOM 820 C CA . LEU A 1 99 ? -11.991 -6.397 -8.326 1.00 96.38 99 LEU A CA 1
ATOM 821 C C . LEU A 1 99 ? -11.374 -5.018 -8.080 1.00 96.38 99 LEU A C 1
ATOM 823 O O . LEU A 1 99 ? -11.933 -3.998 -8.475 1.00 96.38 99 LEU A O 1
ATOM 827 N N . THR A 1 100 ? -10.257 -4.972 -7.355 1.00 96.31 100 THR A N 1
ATOM 828 C CA . THR A 1 100 ? -9.724 -3.723 -6.771 1.00 96.31 100 THR A CA 1
ATOM 829 C C . THR A 1 100 ? -8.274 -3.430 -7.152 1.00 96.31 100 THR A C 1
ATOM 831 O O . THR A 1 100 ? -7.701 -2.426 -6.720 1.00 96.31 100 THR A O 1
ATOM 834 N N . GLY A 1 101 ? -7.651 -4.303 -7.944 1.00 95.81 101 GLY A N 1
ATOM 835 C CA . GLY A 1 101 ? -6.205 -4.319 -8.130 1.00 95.81 101 GLY A CA 1
ATOM 836 C C . GLY A 1 101 ? -5.455 -4.712 -6.851 1.00 95.81 101 GLY A C 1
ATOM 837 O O . GLY A 1 101 ? -6.034 -5.012 -5.805 1.00 95.81 101 GLY A O 1
ATOM 838 N N . ALA A 1 102 ? -4.123 -4.659 -6.898 1.00 96.56 102 ALA A N 1
ATOM 839 C CA . ALA A 1 102 ? -3.276 -4.966 -5.739 1.00 96.56 102 ALA A CA 1
ATOM 840 C C . ALA A 1 102 ? -3.544 -4.053 -4.519 1.00 96.56 102 ALA A C 1
ATOM 842 O O . ALA A 1 102 ? -3.243 -4.428 -3.384 1.00 96.56 102 ALA A O 1
ATOM 843 N N . TYR A 1 103 ? -4.151 -2.880 -4.735 1.00 97.50 103 TYR A N 1
ATOM 844 C CA . TYR A 1 103 ? -4.482 -1.906 -3.696 1.00 97.50 103 TYR A CA 1
ATOM 845 C C . TYR A 1 103 ? -5.505 -2.415 -2.674 1.00 97.50 103 TYR A C 1
ATOM 847 O O . TYR A 1 103 ? -5.388 -2.070 -1.500 1.00 97.50 103 TYR A O 1
ATOM 855 N N . GLY A 1 104 ? -6.466 -3.266 -3.059 1.00 97.44 104 GLY A N 1
ATOM 856 C CA . GLY A 1 104 ? -7.395 -3.865 -2.090 1.00 97.44 104 GLY A CA 1
ATOM 857 C C . GLY A 1 104 ? -6.698 -4.833 -1.134 1.00 97.44 104 GLY A C 1
ATOM 858 O O . GLY A 1 104 ? -6.992 -4.861 0.060 1.00 97.44 104 GLY A O 1
ATOM 859 N N . VAL A 1 105 ? -5.692 -5.558 -1.629 1.00 98.19 105 VAL A N 1
ATOM 860 C CA . VAL A 1 105 ? -4.831 -6.400 -0.788 1.00 98.19 105 VAL A CA 1
ATOM 861 C C . VAL A 1 105 ? -3.991 -5.528 0.151 1.00 98.19 105 VAL A C 1
ATOM 863 O O . VAL A 1 105 ? -3.958 -5.792 1.353 1.00 98.19 105 VAL A O 1
ATOM 866 N N . SER A 1 106 ? -3.373 -4.451 -0.358 1.00 98.38 106 SER A N 1
ATOM 867 C CA . SER A 1 106 ? -2.682 -3.460 0.485 1.00 98.38 106 SER A CA 1
ATOM 868 C C . SER A 1 106 ? -3.604 -2.899 1.572 1.00 98.38 106 SER A C 1
ATOM 870 O O . SER A 1 106 ? -3.180 -2.753 2.717 1.00 98.38 106 SER A O 1
ATOM 872 N N . PHE A 1 107 ? -4.868 -2.622 1.238 1.00 98.56 107 PHE A N 1
ATOM 873 C CA . PHE A 1 107 ? -5.857 -2.084 2.169 1.00 98.56 107 PHE A CA 1
ATOM 874 C C . PHE A 1 107 ? -6.092 -3.031 3.348 1.00 98.56 107 PHE A C 1
ATOM 876 O O . PHE A 1 107 ? -6.017 -2.602 4.496 1.00 98.56 107 PHE A O 1
ATOM 883 N N . LEU A 1 108 ? -6.300 -4.327 3.100 1.00 98.06 108 LEU A N 1
ATOM 884 C CA . LEU A 1 108 ? -6.498 -5.315 4.168 1.00 98.06 108 LEU A CA 1
ATOM 885 C C . LEU A 1 108 ? -5.280 -5.427 5.091 1.00 98.06 108 LEU A C 1
ATOM 887 O O . LEU A 1 108 ? -5.421 -5.436 6.315 1.00 98.06 108 LEU A O 1
ATOM 891 N N . VAL A 1 109 ? -4.076 -5.475 4.515 1.00 98.31 109 VAL A N 1
ATOM 892 C CA . VAL A 1 109 ? -2.835 -5.589 5.296 1.00 98.31 109 VAL A CA 1
ATOM 893 C C . VAL A 1 109 ? -2.597 -4.325 6.126 1.00 98.31 109 VAL A C 1
ATOM 895 O O . VAL A 1 109 ? -2.241 -4.410 7.303 1.00 98.31 109 VAL A O 1
ATOM 898 N N . ALA A 1 110 ? -2.823 -3.141 5.556 1.00 98.44 110 ALA A N 1
ATOM 899 C CA . ALA A 1 110 ? -2.704 -1.881 6.282 1.00 98.44 110 ALA A CA 1
ATOM 900 C C . ALA A 1 110 ? -3.781 -1.744 7.373 1.00 98.44 110 ALA A C 1
ATOM 902 O O . ALA A 1 110 ? -3.481 -1.264 8.463 1.00 98.44 110 ALA A O 1
ATOM 903 N N . MET A 1 111 ? -5.005 -2.219 7.132 1.00 98.44 111 MET A N 1
ATOM 904 C CA . MET A 1 111 ? -6.084 -2.238 8.124 1.00 98.44 111 MET A CA 1
ATOM 905 C C . MET A 1 111 ? -5.728 -3.113 9.330 1.00 98.44 111 MET A C 1
ATOM 907 O O . MET A 1 111 ? -5.884 -2.672 10.469 1.00 98.44 111 MET A O 1
ATOM 911 N N . LEU A 1 112 ? -5.191 -4.316 9.093 1.00 98.06 112 LEU A N 1
ATOM 912 C CA . LEU A 1 112 ? -4.691 -5.195 10.153 1.00 98.06 112 LEU A CA 1
ATOM 913 C C . LEU A 1 112 ? -3.594 -4.511 10.981 1.00 98.06 112 LEU A C 1
ATOM 915 O O . LEU A 1 112 ? -3.666 -4.505 12.207 1.00 98.06 112 LEU A O 1
ATOM 919 N N . ASN A 1 113 ? -2.609 -3.886 10.329 1.00 97.94 113 ASN A N 1
ATOM 920 C CA . ASN A 1 113 ? -1.556 -3.151 11.036 1.00 97.94 113 ASN A CA 1
ATOM 921 C C . ASN A 1 113 ? -2.117 -1.972 11.846 1.00 97.94 113 ASN A C 1
ATOM 923 O O . ASN A 1 113 ? -1.679 -1.729 12.968 1.00 97.94 113 ASN A O 1
ATOM 927 N N . GLY A 1 114 ? -3.118 -1.269 11.316 1.00 97.25 114 GLY A N 1
ATOM 928 C CA . GLY A 1 114 ? -3.787 -0.181 12.022 1.00 97.25 114 GLY A CA 1
ATOM 929 C C . GLY A 1 114 ? -4.522 -0.675 13.267 1.00 97.25 114 GLY A C 1
ATOM 930 O O . GLY A 1 114 ? -4.424 -0.058 14.324 1.00 97.25 114 GLY A O 1
ATOM 931 N N . LEU A 1 115 ? -5.180 -1.832 13.176 1.00 96.44 115 LEU A N 1
ATOM 932 C CA . LEU A 1 115 ? -5.832 -2.472 14.317 1.00 96.44 115 LEU A CA 1
ATOM 933 C C . LEU A 1 115 ? -4.825 -2.906 15.391 1.00 96.44 115 LEU A C 1
ATOM 935 O O . LEU A 1 115 ? -5.092 -2.738 16.578 1.00 96.44 115 LEU A O 1
ATOM 939 N N . ILE A 1 116 ? -3.656 -3.416 14.992 1.00 96.31 116 ILE A N 1
ATOM 940 C CA . ILE A 1 116 ? -2.564 -3.730 15.927 1.00 96.31 116 ILE A CA 1
ATOM 941 C C . ILE A 1 116 ? -2.121 -2.462 16.667 1.00 96.31 116 ILE A C 1
ATOM 943 O O . ILE A 1 116 ? -1.954 -2.493 17.883 1.00 96.31 116 ILE A O 1
ATOM 947 N N . VAL A 1 117 ? -1.984 -1.328 15.972 1.00 94.69 117 VAL A N 1
ATOM 948 C CA . VAL A 1 117 ? -1.654 -0.047 16.618 1.00 94.69 117 VAL A CA 1
ATOM 949 C C . VAL A 1 117 ? -2.746 0.377 17.605 1.00 94.69 117 VAL A C 1
ATOM 951 O O . VAL A 1 117 ? -2.423 0.763 18.727 1.00 94.69 117 VAL A O 1
ATOM 954 N N . ASP A 1 118 ? -4.024 0.269 17.235 1.00 93.38 118 ASP A N 1
ATOM 955 C CA . ASP A 1 118 ? -5.135 0.580 18.144 1.00 93.38 118 ASP A CA 1
ATOM 956 C C . ASP A 1 118 ? -5.103 -0.298 19.410 1.00 93.38 118 ASP A C 1
ATOM 958 O O . ASP A 1 118 ? -5.289 0.217 20.511 1.00 93.38 118 ASP A O 1
ATOM 962 N N . LEU A 1 119 ? -4.797 -1.595 19.272 1.00 92.50 119 LEU A N 1
ATOM 963 C CA . LEU A 1 119 ? -4.642 -2.543 20.385 1.00 92.50 119 LEU A CA 1
ATOM 964 C C . LEU A 1 119 ? -3.448 -2.228 21.297 1.00 92.50 119 LEU A C 1
ATOM 966 O O . LEU A 1 119 ? -3.504 -2.487 22.497 1.00 92.50 119 LEU A O 1
ATOM 970 N N . LEU A 1 120 ? -2.360 -1.687 20.744 1.00 91.38 120 LEU A N 1
ATOM 971 C CA . LEU A 1 120 ? -1.184 -1.289 21.523 1.00 91.38 120 LEU A CA 1
ATOM 972 C C . LEU A 1 120 ? -1.408 0.025 22.278 1.00 91.38 120 LEU A C 1
ATOM 974 O O . LEU A 1 120 ? -0.855 0.220 23.358 1.00 91.38 120 LEU A O 1
ATOM 978 N N . LEU A 1 121 ? -2.204 0.935 21.713 1.00 87.81 121 LEU A N 1
ATOM 979 C CA . LEU A 1 121 ? -2.476 2.246 22.304 1.00 87.81 121 LEU A CA 1
ATOM 980 C C . LEU A 1 121 ? -3.672 2.247 23.261 1.00 87.81 121 LEU A C 1
ATOM 982 O O . LEU A 1 121 ? -3.772 3.145 24.099 1.00 87.81 121 LEU A O 1
ATOM 986 N N . GLN A 1 122 ? -4.589 1.286 23.137 1.00 83.12 122 GLN A N 1
ATOM 987 C CA . GLN A 1 122 ? -5.792 1.194 23.959 1.00 83.12 122 GLN A CA 1
ATOM 988 C C . GLN A 1 122 ? -5.930 -0.214 24.546 1.00 83.12 122 GLN A C 1
ATOM 990 O O . GLN A 1 122 ? -5.899 -1.190 23.798 1.00 83.12 122 GLN A O 1
ATOM 995 N N . PRO A 1 123 ? -6.150 -0.359 25.866 1.00 74.44 123 PRO A N 1
ATOM 996 C CA . PRO A 1 123 ? -6.394 -1.671 26.445 1.00 74.44 123 PRO A CA 1
ATOM 997 C C . PRO A 1 123 ? -7.691 -2.267 25.881 1.00 74.44 123 PRO A C 1
ATOM 999 O O . PRO A 1 123 ? -8.708 -1.580 25.767 1.00 74.44 123 PRO A O 1
ATOM 1002 N N . LEU A 1 124 ? -7.661 -3.571 25.580 1.00 75.69 124 LEU A N 1
ATOM 1003 C CA . LEU A 1 124 ? -8.810 -4.346 25.085 1.00 75.69 124 LEU A CA 1
ATOM 1004 C C . LEU A 1 124 ? -10.063 -4.148 25.941 1.00 75.69 124 LEU A C 1
ATOM 1006 O O . LEU A 1 124 ? -11.165 -4.052 25.406 1.00 75.69 124 LEU A O 1
ATOM 1010 N N . PHE A 1 125 ? -9.878 -4.045 27.258 1.00 74.19 125 PHE A N 1
ATOM 1011 C CA . PHE A 1 125 ? -10.935 -3.818 28.226 1.00 74.19 125 PHE A CA 1
ATOM 1012 C C . PHE A 1 125 ? -10.689 -2.527 29.003 1.00 74.19 125 PHE A C 1
ATOM 1014 O O . PHE A 1 125 ? -9.692 -2.377 29.710 1.00 74.19 125 PHE A O 1
ATOM 1021 N N . LEU A 1 126 ? -11.640 -1.605 28.910 1.00 77.38 126 LEU A N 1
ATOM 1022 C CA . LEU A 1 126 ? -11.671 -0.379 29.687 1.00 77.38 126 LEU A CA 1
ATOM 1023 C C . LEU A 1 126 ? -12.306 -0.673 31.047 1.00 77.38 126 LEU A C 1
ATOM 1025 O O . LEU A 1 126 ? -13.410 -1.218 31.137 1.00 77.38 126 LEU A O 1
ATOM 1029 N N . ARG A 1 127 ? -11.606 -0.310 32.122 1.00 74.38 127 ARG A N 1
ATOM 1030 C CA . ARG A 1 127 ? -12.119 -0.442 33.487 1.00 74.38 127 ARG A CA 1
ATOM 1031 C C . ARG A 1 127 ? -13.152 0.656 33.735 1.00 74.38 127 ARG A C 1
ATOM 1033 O O . ARG A 1 127 ? -12.832 1.839 33.703 1.00 74.38 127 ARG A O 1
ATOM 1040 N N . THR A 1 128 ? -14.392 0.262 33.986 1.00 75.50 128 THR A N 1
ATOM 1041 C CA . THR A 1 128 ? -15.496 1.157 34.354 1.00 75.50 128 THR A CA 1
ATOM 1042 C C . THR A 1 128 ? -15.911 0.913 35.804 1.00 75.50 128 THR A C 1
ATOM 1044 O O . THR A 1 128 ? -15.569 -0.115 36.389 1.00 75.50 128 THR A O 1
ATOM 1047 N N . LYS A 1 129 ? -16.691 1.833 36.395 1.00 67.50 129 LYS A N 1
ATOM 1048 C CA . LYS A 1 129 ? -17.231 1.674 37.762 1.00 67.50 129 LYS A CA 1
ATOM 1049 C C . LYS A 1 129 ? -18.109 0.418 37.938 1.00 67.50 129 LYS A C 1
ATOM 1051 O O . LYS A 1 129 ? -18.327 -0.003 39.063 1.00 67.50 129 LYS A O 1
ATOM 1056 N N . SER A 1 130 ? -18.579 -0.178 36.838 1.00 74.38 130 SER A N 1
ATOM 1057 C CA . SER A 1 130 ? -19.465 -1.350 36.795 1.00 74.38 130 SER A CA 1
ATOM 1058 C C . SER A 1 130 ? -18.768 -2.626 36.279 1.00 74.38 130 SER A C 1
ATOM 1060 O O . SER A 1 130 ? -19.452 -3.603 35.986 1.00 74.38 130 SER A O 1
ATOM 1062 N N . GLY A 1 131 ? -17.436 -2.620 36.115 1.00 77.25 131 GLY A N 1
ATOM 1063 C CA . GLY A 1 131 ? -16.653 -3.749 35.581 1.00 77.25 131 GLY A CA 1
ATOM 1064 C C . GLY A 1 131 ? -15.803 -3.387 34.356 1.00 77.25 131 GLY A C 1
ATOM 1065 O O . GLY A 1 131 ? -15.652 -2.215 34.011 1.00 77.25 131 GLY A O 1
ATOM 1066 N N . SER A 1 132 ? -15.225 -4.382 33.686 1.00 74.38 132 SER A N 1
ATOM 1067 C CA . SER A 1 132 ? -14.464 -4.216 32.440 1.00 74.38 132 SER A CA 1
ATOM 1068 C C . SER A 1 132 ? -15.386 -4.274 31.215 1.00 74.38 132 SER A C 1
ATOM 1070 O O . SER A 1 132 ? -16.143 -5.227 31.052 1.00 74.38 132 SER A O 1
ATOM 1072 N N . LYS A 1 133 ? -15.328 -3.271 30.329 1.00 77.69 133 LYS A N 1
ATOM 1073 C CA . LYS A 1 133 ? -16.049 -3.277 29.041 1.00 77.69 133 LYS A CA 1
ATOM 1074 C C . LYS A 1 133 ? -15.062 -3.257 27.873 1.00 77.69 133 LYS A C 1
ATOM 1076 O O . LYS A 1 133 ? -14.079 -2.522 27.959 1.00 77.69 133 LYS A O 1
ATOM 1081 N N . PRO A 1 134 ? -15.285 -4.031 26.796 1.00 77.88 134 PRO A N 1
ATOM 1082 C CA . PRO A 1 134 ? -14.395 -4.010 25.642 1.00 77.88 134 PRO A CA 1
ATOM 1083 C C . PRO A 1 134 ? -14.402 -2.631 24.968 1.00 77.88 134 PRO A C 1
ATOM 1085 O O . PRO A 1 134 ? -15.439 -1.963 24.927 1.00 77.88 134 PRO A O 1
ATOM 1088 N N . SER A 1 135 ? -13.258 -2.196 24.434 1.00 86.00 135 SER A N 1
ATOM 1089 C CA . SER A 1 135 ? -13.206 -0.974 23.622 1.00 86.00 135 SER A CA 1
ATOM 1090 C C . SER A 1 135 ? -14.069 -1.155 22.371 1.00 86.00 135 SER A C 1
ATOM 1092 O O . SER A 1 135 ? -13.800 -2.026 21.545 1.00 86.00 135 SER A O 1
ATOM 1094 N N . VAL A 1 136 ? -15.108 -0.323 22.221 1.00 88.75 136 VAL A N 1
ATOM 1095 C CA . VAL A 1 136 ? -16.024 -0.363 21.064 1.00 88.75 136 VAL A CA 1
ATOM 1096 C C . VAL A 1 136 ? -15.254 -0.186 19.758 1.00 88.75 136 VAL A C 1
ATOM 1098 O O . VAL A 1 136 ? -15.533 -0.868 18.781 1.00 88.75 136 VAL A O 1
ATOM 1101 N N . VAL A 1 137 ? -14.243 0.683 19.756 1.00 89.44 137 VAL A N 1
ATOM 1102 C CA . VAL A 1 137 ? -13.395 0.951 18.589 1.00 89.44 137 VAL A CA 1
ATOM 1103 C C . VAL A 1 137 ? -12.643 -0.305 18.155 1.00 89.44 137 VAL A C 1
ATOM 1105 O O . VAL A 1 137 ? -12.686 -0.673 16.983 1.00 89.44 137 VAL A O 1
ATOM 1108 N N . VAL A 1 138 ? -12.001 -0.986 19.107 1.00 90.94 138 VAL A N 1
ATOM 1109 C CA . VAL A 1 138 ? -11.272 -2.233 18.848 1.00 90.94 138 VAL A CA 1
ATOM 1110 C C . VAL A 1 138 ? -12.237 -3.327 18.397 1.00 90.94 138 VAL A C 1
ATOM 1112 O O . VAL A 1 138 ? -11.957 -4.016 17.423 1.00 90.94 138 VAL A O 1
ATOM 1115 N N . ALA A 1 139 ? -13.393 -3.461 19.054 1.00 92.06 139 ALA A N 1
ATOM 1116 C CA . ALA A 1 139 ? -14.402 -4.450 18.689 1.00 92.06 139 ALA A CA 1
ATOM 1117 C C . ALA A 1 139 ? -14.915 -4.243 17.254 1.00 92.06 139 ALA A C 1
ATOM 1119 O O . ALA A 1 139 ? -14.942 -5.190 16.471 1.00 92.06 139 ALA A O 1
ATOM 1120 N N . VAL A 1 140 ? -15.252 -3.004 16.878 1.00 94.81 140 VAL A N 1
ATOM 1121 C CA . VAL A 1 140 ? -15.665 -2.656 15.509 1.00 94.81 140 VAL A CA 1
ATOM 1122 C C . VAL A 1 140 ? -14.540 -2.938 14.515 1.00 94.81 140 VAL A C 1
ATOM 1124 O O . VAL A 1 140 ? -14.798 -3.527 13.466 1.00 94.81 140 VAL A O 1
ATOM 1127 N N . GLY A 1 141 ? -13.298 -2.575 14.842 1.00 95.12 141 GLY A N 1
ATOM 1128 C CA . GLY A 1 141 ? -12.135 -2.845 13.998 1.00 95.12 141 GLY A CA 1
ATOM 1129 C C . GLY A 1 141 ? -11.912 -4.341 13.755 1.00 95.12 141 GLY A C 1
ATOM 1130 O O . GLY A 1 141 ? -11.762 -4.752 12.605 1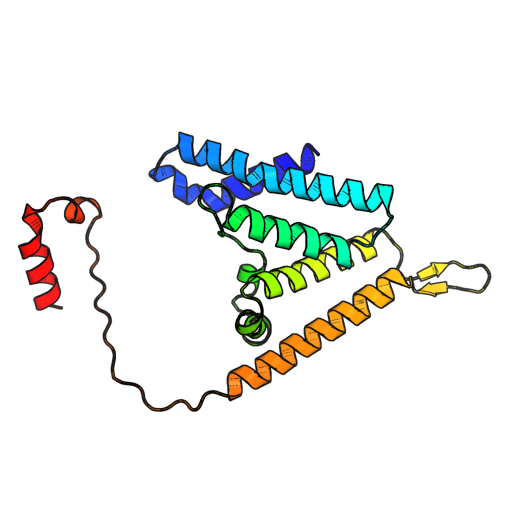.00 95.12 141 GLY A O 1
ATOM 1131 N N . VAL A 1 142 ? -11.977 -5.164 14.809 1.00 95.38 142 VAL A N 1
ATOM 1132 C CA . VAL A 1 142 ? -11.877 -6.632 14.725 1.00 95.38 142 VAL A CA 1
ATOM 1133 C C . VAL A 1 142 ? -13.006 -7.204 13.874 1.00 95.38 142 VAL A C 1
ATOM 1135 O O . VAL A 1 142 ? -12.734 -7.951 12.941 1.00 95.38 142 VAL A O 1
ATOM 1138 N N . VAL A 1 143 ? -14.263 -6.843 14.151 1.00 96.88 143 VAL A N 1
ATOM 1139 C CA . VAL A 1 143 ? -15.424 -7.360 13.405 1.00 96.88 143 VAL A CA 1
ATOM 1140 C C . VAL A 1 143 ? -15.336 -6.984 11.928 1.00 96.88 143 VAL A C 1
ATOM 1142 O O . VAL A 1 143 ? -15.553 -7.834 11.067 1.00 96.88 143 VAL A O 1
ATOM 1145 N N . THR A 1 144 ? -14.962 -5.740 11.625 1.00 97.44 144 THR A N 1
ATOM 1146 C CA . THR A 1 144 ? -14.825 -5.264 10.243 1.00 97.44 144 THR A CA 1
ATOM 1147 C C . THR A 1 144 ? -13.702 -6.008 9.522 1.00 97.44 144 THR A C 1
ATOM 1149 O O . THR A 1 144 ? -13.913 -6.516 8.423 1.00 97.44 144 THR A O 1
ATOM 1152 N N . LEU A 1 145 ? -12.525 -6.132 10.145 1.00 97.69 145 LEU A N 1
ATOM 1153 C CA . LEU A 1 145 ? -11.390 -6.840 9.555 1.00 97.69 145 LEU A CA 1
ATOM 1154 C C . LEU A 1 145 ? -11.709 -8.321 9.332 1.00 97.69 145 LEU A C 1
ATOM 1156 O O . LEU A 1 145 ? -11.428 -8.846 8.260 1.00 97.69 145 LEU A O 1
ATOM 1160 N N . MET A 1 146 ? -12.326 -8.982 10.313 1.00 97.81 146 MET A N 1
ATOM 1161 C CA . MET A 1 146 ? -12.739 -10.381 10.201 1.00 97.81 146 MET A CA 1
ATOM 1162 C C . MET A 1 146 ? -13.778 -10.566 9.096 1.00 97.81 146 MET A C 1
ATOM 1164 O O . MET A 1 146 ? -13.644 -11.484 8.292 1.00 97.81 146 MET A O 1
ATOM 1168 N N . GLY A 1 147 ? -14.771 -9.678 9.003 1.00 98.19 147 GLY A N 1
ATOM 1169 C CA . GLY A 1 147 ? -15.769 -9.702 7.934 1.00 98.19 147 GLY A CA 1
ATOM 1170 C C . GLY A 1 147 ? -15.134 -9.578 6.549 1.00 98.19 147 GLY A C 1
ATOM 1171 O O . GLY A 1 147 ? -15.413 -10.391 5.669 1.00 98.19 147 GLY A O 1
ATOM 1172 N N . LEU A 1 148 ? -14.217 -8.623 6.371 1.00 97.75 148 LEU A N 1
ATOM 1173 C CA . LEU A 1 148 ? -13.496 -8.439 5.111 1.00 97.75 148 LEU A CA 1
ATOM 1174 C C . LEU A 1 148 ? -12.541 -9.599 4.800 1.00 97.75 148 LEU A C 1
ATOM 1176 O O . LEU A 1 148 ? -12.456 -10.028 3.650 1.00 97.75 148 LEU A O 1
ATOM 1180 N N . ALA A 1 149 ? -11.848 -10.143 5.801 1.00 97.12 149 ALA A N 1
ATOM 1181 C CA . ALA A 1 149 ? -10.965 -11.293 5.632 1.00 97.12 149 ALA A CA 1
ATOM 1182 C C . ALA A 1 149 ? -11.757 -12.541 5.219 1.00 97.12 149 ALA A C 1
ATOM 1184 O O . ALA A 1 149 ? -11.386 -13.209 4.257 1.00 97.12 149 ALA A O 1
ATOM 1185 N N . VAL A 1 150 ? -12.882 -12.821 5.886 1.00 98.06 150 VAL A N 1
ATOM 1186 C CA . VAL A 1 150 ? -13.784 -13.923 5.523 1.00 98.06 150 VAL A CA 1
ATOM 1187 C C . VAL A 1 150 ? -14.331 -13.722 4.116 1.00 98.06 150 VAL A C 1
ATOM 1189 O O . VAL A 1 150 ? -14.247 -14.646 3.310 1.00 98.06 150 VAL A O 1
ATOM 1192 N N . PHE A 1 151 ? -14.822 -12.524 3.787 1.00 97.56 151 PHE A N 1
ATOM 1193 C CA . PHE A 1 151 ? -15.283 -12.201 2.436 1.00 97.56 151 PHE A CA 1
ATOM 1194 C C . PHE A 1 151 ? -14.202 -12.496 1.393 1.00 97.56 151 PHE A C 1
ATOM 1196 O O . PHE A 1 151 ? -14.453 -13.221 0.436 1.00 97.56 151 PHE A O 1
ATOM 1203 N N . THR A 1 152 ? -12.986 -12.000 1.618 1.00 97.25 152 THR A N 1
ATOM 1204 C CA . THR A 1 152 ? -11.861 -12.145 0.689 1.00 97.25 152 THR A CA 1
ATOM 1205 C C . THR A 1 152 ? -11.462 -13.609 0.511 1.00 97.25 152 THR A C 1
ATOM 1207 O O . THR A 1 152 ? -11.256 -14.066 -0.610 1.00 97.25 152 THR A O 1
ATOM 1210 N N . LEU A 1 153 ? -11.411 -14.378 1.602 1.00 97.38 153 LEU A N 1
ATOM 1211 C CA . LEU A 1 153 ? -11.084 -15.802 1.558 1.00 97.38 153 LEU A CA 1
ATOM 1212 C C . LEU A 1 153 ? -12.176 -16.625 0.868 1.00 97.38 153 LEU A C 1
ATOM 1214 O O . LEU A 1 153 ? -11.842 -17.511 0.088 1.00 97.38 153 LEU A O 1
ATOM 1218 N N . VAL A 1 154 ? -13.457 -16.341 1.124 1.00 97.31 154 VAL A N 1
ATOM 1219 C CA . VAL A 1 154 ? -14.592 -17.029 0.483 1.00 97.31 154 VAL A CA 1
ATOM 1220 C C . VAL A 1 154 ? -14.694 -16.666 -0.996 1.00 97.31 154 VAL A C 1
ATOM 1222 O O . VAL A 1 154 ? -14.941 -17.532 -1.832 1.00 97.31 154 VAL A O 1
ATOM 1225 N N . TYR A 1 155 ? -14.500 -15.394 -1.337 1.00 96.94 155 TYR A N 1
ATOM 1226 C CA . TYR A 1 155 ? -14.450 -14.946 -2.723 1.00 96.94 155 TYR A CA 1
ATOM 1227 C C . TYR A 1 155 ? -13.307 -15.640 -3.460 1.00 96.94 155 TYR A C 1
ATOM 1229 O O . TYR A 1 155 ? -13.522 -16.258 -4.498 1.00 96.94 155 TYR A O 1
ATOM 1237 N N . GLY A 1 156 ? -12.105 -15.626 -2.884 1.00 96.25 156 GLY A N 1
ATOM 1238 C CA . GLY A 1 156 ? -10.951 -16.216 -3.536 1.00 96.25 156 GLY A CA 1
ATOM 1239 C C . GLY A 1 156 ? -10.985 -17.735 -3.618 1.00 96.25 156 GLY A C 1
ATOM 1240 O O . GLY A 1 156 ? -10.520 -18.293 -4.609 1.00 96.25 156 GLY A O 1
ATOM 1241 N N . THR A 1 157 ? -11.582 -18.435 -2.647 1.00 95.81 157 THR A N 1
ATOM 1242 C CA . THR A 1 157 ? -11.845 -19.868 -2.821 1.00 95.81 157 THR A CA 1
ATOM 1243 C C . THR A 1 157 ? -12.808 -20.100 -3.969 1.00 95.81 157 THR A C 1
ATOM 1245 O O . THR A 1 157 ? -12.498 -20.935 -4.807 1.00 95.81 157 THR A O 1
ATOM 1248 N N . LYS A 1 158 ? -13.912 -19.351 -4.080 1.00 95.44 158 LYS A N 1
ATOM 1249 C CA . LYS A 1 158 ? -14.821 -19.475 -5.229 1.00 95.44 158 LYS A CA 1
ATOM 1250 C C . LYS A 1 158 ? -14.092 -19.220 -6.547 1.00 95.44 158 LYS A C 1
ATOM 1252 O O . LYS A 1 158 ? -14.144 -20.075 -7.423 1.00 95.44 158 LYS A O 1
ATOM 1257 N N . GLN A 1 159 ? -13.351 -18.120 -6.650 1.00 93.94 159 GLN A N 1
ATOM 1258 C CA . GLN A 1 159 ? -12.702 -17.697 -7.891 1.00 93.94 159 GLN A CA 1
ATOM 1259 C C . GLN A 1 159 ? -11.687 -18.719 -8.415 1.00 93.94 159 GLN A C 1
ATOM 1261 O O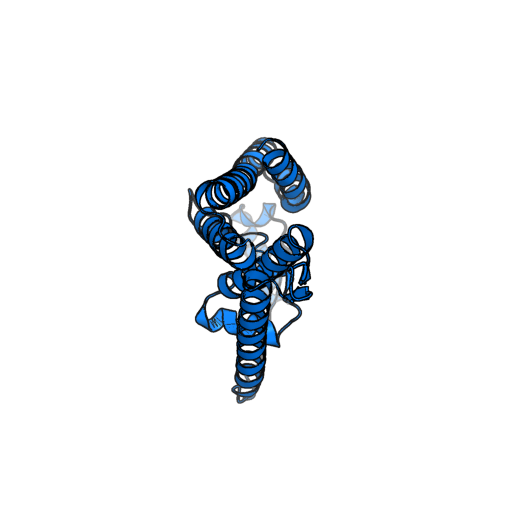 . GLN A 1 159 ? -11.659 -19.014 -9.607 1.00 93.94 159 GLN A O 1
ATOM 1266 N N . MET A 1 160 ? -10.926 -19.356 -7.523 1.00 92.00 160 MET A N 1
ATOM 1267 C CA . MET A 1 160 ? -9.983 -20.408 -7.917 1.00 92.00 160 MET A CA 1
ATOM 1268 C C . MET A 1 160 ? -10.654 -21.679 -8.472 1.00 92.00 160 MET A C 1
ATOM 1270 O O . MET A 1 160 ? -9.977 -22.466 -9.123 1.00 92.00 160 MET A O 1
ATOM 1274 N N . HIS A 1 161 ? -11.954 -21.897 -8.239 1.00 89.12 161 HIS A N 1
ATOM 1275 C CA . HIS A 1 161 ? -12.690 -23.060 -8.760 1.00 89.12 161 HIS A CA 1
ATOM 1276 C C . HIS A 1 161 ? -13.489 -22.753 -10.038 1.00 89.12 161 HIS A C 1
ATOM 1278 O O . HIS A 1 161 ? -14.036 -23.671 -10.643 1.00 89.12 161 HIS A O 1
ATOM 1284 N N . VAL A 1 162 ? -13.568 -21.488 -10.470 1.00 83.94 162 VAL A N 1
ATOM 1285 C CA . VAL A 1 162 ? -14.353 -21.079 -11.654 1.00 83.94 162 VAL A CA 1
ATOM 1286 C C . VAL A 1 162 ? -13.682 -21.505 -12.974 1.00 83.94 162 VAL A C 1
ATOM 1288 O O . VAL A 1 162 ? -14.342 -21.603 -14.008 1.00 83.94 162 VAL A O 1
ATOM 1291 N N . GLY A 1 163 ? -12.383 -21.816 -12.966 1.00 72.62 163 GLY A N 1
ATOM 1292 C CA . GLY A 1 163 ? -11.639 -22.175 -14.173 1.00 72.62 163 GLY A CA 1
ATOM 1293 C C . GLY A 1 163 ? -11.926 -23.590 -14.683 1.00 72.62 163 GLY A C 1
ATOM 1294 O O . GLY A 1 163 ? -11.417 -24.566 -14.136 1.00 72.62 163 GLY A O 1
ATOM 1295 N N . GLN A 1 164 ? -12.649 -23.716 -15.801 1.00 71.62 164 GLN A N 1
ATOM 1296 C CA . GLN A 1 164 ? -12.567 -24.921 -16.633 1.00 71.62 164 GLN A CA 1
ATOM 1297 C C . GLN A 1 164 ? -11.209 -24.935 -17.344 1.00 71.62 164 GLN A C 1
ATOM 1299 O O . GLN A 1 164 ? -11.032 -24.287 -18.377 1.00 71.62 164 GLN A O 1
ATOM 1304 N N . TYR A 1 165 ? -10.240 -25.670 -16.799 1.00 77.56 165 TYR A N 1
ATOM 1305 C CA . TYR A 1 165 ? -8.953 -25.886 -17.456 1.00 77.56 165 TYR A CA 1
ATOM 1306 C C . TYR A 1 165 ? -9.151 -26.770 -18.689 1.00 77.56 165 TYR A C 1
ATOM 1308 O O . TYR A 1 165 ? -9.216 -27.994 -18.599 1.00 77.56 165 TYR A O 1
ATOM 1316 N N . ARG A 1 166 ? -9.279 -26.145 -19.860 1.00 84.25 166 ARG A N 1
ATOM 1317 C CA . ARG A 1 166 ? -9.190 -26.853 -21.139 1.00 84.25 166 ARG A CA 1
ATOM 1318 C C . ARG A 1 166 ? -7.714 -26.998 -21.513 1.00 84.25 166 ARG A C 1
ATOM 1320 O O . ARG A 1 166 ? -6.955 -26.063 -21.254 1.00 84.25 166 ARG A O 1
ATOM 1327 N N . PRO A 1 167 ? -7.292 -28.120 -22.120 1.00 87.31 167 PRO A N 1
ATOM 1328 C CA . PRO A 1 167 ? -5.950 -28.234 -22.675 1.00 87.31 167 PRO A CA 1
ATOM 1329 C C . PRO A 1 167 ? -5.676 -27.053 -23.613 1.00 87.31 167 PRO A C 1
ATOM 1331 O O . PRO A 1 167 ? -6.366 -26.875 -24.617 1.00 87.31 167 PRO A O 1
ATOM 1334 N N . GLY A 1 168 ? -4.720 -26.207 -23.234 1.00 86.12 168 GLY A N 1
ATOM 1335 C CA . GLY A 1 168 ? -4.292 -25.070 -24.039 1.00 86.12 168 GLY A CA 1
ATOM 1336 C C . GLY A 1 168 ? -3.354 -25.497 -25.172 1.00 86.12 168 GLY A C 1
ATOM 1337 O O . GLY A 1 168 ? -2.872 -26.636 -25.184 1.00 86.12 168 GLY A O 1
ATOM 1338 N N . PRO A 1 169 ? -3.060 -24.595 -26.123 1.00 91.75 169 PRO A N 1
ATOM 1339 C CA . PRO A 1 169 ? -2.015 -24.839 -27.108 1.00 91.75 169 PRO A CA 1
ATOM 1340 C C . PRO A 1 169 ? -0.671 -25.088 -26.409 1.00 91.75 169 PRO A C 1
ATOM 1342 O O . PRO A 1 169 ? -0.393 -24.533 -25.344 1.00 91.75 169 PRO A O 1
ATOM 1345 N N . ARG A 1 170 ? 0.186 -25.916 -27.016 1.00 91.50 170 ARG A N 1
ATOM 1346 C CA . ARG A 1 170 ? 1.573 -26.067 -26.562 1.00 91.50 170 ARG A CA 1
ATOM 1347 C C . ARG A 1 170 ? 2.326 -24.778 -26.878 1.00 91.50 170 ARG A C 1
ATOM 1349 O O . ARG A 1 170 ? 2.421 -24.399 -28.041 1.00 91.50 170 ARG A O 1
ATOM 1356 N N . VAL A 1 171 ? 2.845 -24.120 -25.846 1.00 92.12 171 VAL A N 1
ATOM 1357 C CA . VAL A 1 171 ? 3.622 -22.881 -25.962 1.00 92.12 171 VAL A CA 1
ATOM 1358 C C . VAL A 1 171 ? 5.074 -23.174 -25.596 1.00 92.12 171 VAL A C 1
ATOM 1360 O O . VAL A 1 171 ? 5.332 -23.801 -24.570 1.00 92.12 171 VAL A O 1
ATOM 1363 N N . ALA A 1 172 ? 6.009 -22.709 -26.424 1.00 92.75 172 ALA A N 1
ATOM 1364 C CA . ALA A 1 172 ? 7.438 -22.694 -26.129 1.00 92.75 172 ALA A CA 1
ATOM 1365 C C . ALA A 1 172 ? 7.907 -21.238 -25.985 1.00 92.75 172 ALA A C 1
ATOM 1367 O O . ALA A 1 172 ? 7.523 -20.385 -26.786 1.00 92.75 172 ALA A O 1
ATOM 1368 N N . LEU A 1 173 ? 8.719 -20.957 -24.962 1.00 91.88 173 LEU A N 1
ATOM 1369 C CA . LEU A 1 173 ? 9.350 -19.656 -24.740 1.00 91.88 173 LEU A CA 1
ATOM 1370 C C . LEU A 1 173 ? 10.863 -19.822 -24.895 1.00 91.88 173 LEU A C 1
ATOM 1372 O O . LEU A 1 173 ? 11.496 -20.478 -24.070 1.00 91.88 173 LEU A O 1
ATOM 1376 N N . ILE A 1 174 ? 11.429 -19.223 -25.940 1.00 89.56 174 ILE A N 1
ATOM 1377 C CA . ILE A 1 174 ? 12.876 -19.193 -26.170 1.00 89.56 174 ILE A CA 1
ATOM 1378 C C . ILE A 1 174 ? 13.395 -17.878 -25.587 1.00 89.56 174 ILE A C 1
ATOM 1380 O O . ILE A 1 174 ? 13.123 -16.806 -26.126 1.00 89.56 174 ILE A O 1
ATOM 1384 N N . GLN A 1 175 ? 14.094 -17.950 -24.452 1.00 85.38 175 GLN A N 1
ATOM 1385 C CA . GLN A 1 175 ? 14.699 -16.784 -23.809 1.00 85.38 175 GLN A CA 1
ATOM 1386 C C . GLN A 1 175 ? 16.208 -16.791 -24.038 1.00 85.38 175 GLN A C 1
ATOM 1388 O O . GLN A 1 175 ? 16.963 -17.482 -23.357 1.00 85.38 175 GLN A O 1
ATOM 1393 N N . GLU A 1 176 ? 16.647 -15.974 -24.985 1.00 82.12 176 GLU A N 1
ATOM 1394 C CA . GLU A 1 176 ? 18.062 -15.782 -25.255 1.00 82.12 176 GLU A CA 1
ATOM 1395 C C . GLU A 1 176 ? 18.702 -14.813 -24.252 1.00 82.12 176 GLU A C 1
ATOM 1397 O O . GLU A 1 176 ? 18.154 -13.760 -23.924 1.00 82.12 176 GLU A O 1
ATOM 1402 N N . ASN A 1 177 ? 19.905 -15.144 -23.787 1.00 83.56 177 ASN A N 1
ATOM 1403 C CA . ASN A 1 177 ? 20.684 -14.288 -22.893 1.00 83.56 177 ASN A CA 1
ATOM 1404 C C . ASN A 1 177 ? 21.638 -13.391 -23.699 1.00 83.56 177 ASN A C 1
ATOM 1406 O O . ASN A 1 177 ? 22.834 -13.677 -23.799 1.00 83.56 177 ASN A O 1
ATOM 1410 N N . PHE A 1 178 ? 21.107 -12.351 -24.349 1.00 80.31 178 PHE A N 1
ATOM 1411 C CA . PHE A 1 178 ? 21.938 -11.351 -25.023 1.00 80.31 178 PHE A CA 1
ATOM 1412 C C . PHE A 1 178 ? 22.427 -10.287 -24.029 1.00 80.31 178 PHE A C 1
ATOM 1414 O O . PHE A 1 178 ? 21.629 -9.769 -23.246 1.00 80.31 178 PHE A O 1
ATOM 1421 N N . PRO A 1 179 ? 23.713 -9.901 -24.065 1.00 77.69 179 PRO A N 1
ATOM 1422 C CA . PRO A 1 179 ? 24.187 -8.759 -23.299 1.00 77.69 179 PRO A CA 1
ATOM 1423 C C . PRO A 1 179 ? 23.548 -7.464 -23.820 1.00 77.69 179 PRO A C 1
ATOM 1425 O O . PRO A 1 179 ? 23.423 -7.252 -25.026 1.00 77.69 179 PRO A O 1
ATOM 1428 N N . ILE A 1 180 ? 23.198 -6.563 -22.897 1.00 71.38 180 ILE A N 1
ATOM 1429 C CA . ILE A 1 180 ? 22.528 -5.275 -23.173 1.00 71.38 180 ILE A CA 1
ATOM 1430 C C . ILE A 1 180 ? 23.284 -4.406 -24.199 1.00 71.38 180 ILE A C 1
ATOM 1432 O O . ILE A 1 180 ? 22.670 -3.598 -24.896 1.00 71.38 180 ILE A O 1
ATOM 1436 N N . SER A 1 181 ? 24.604 -4.570 -24.323 1.00 72.56 181 SER A N 1
ATOM 1437 C CA . SER A 1 181 ? 25.431 -3.854 -25.302 1.00 72.56 181 SER A CA 1
ATOM 1438 C C . SER A 1 181 ? 25.150 -4.250 -26.756 1.00 72.56 181 SER A C 1
ATOM 1440 O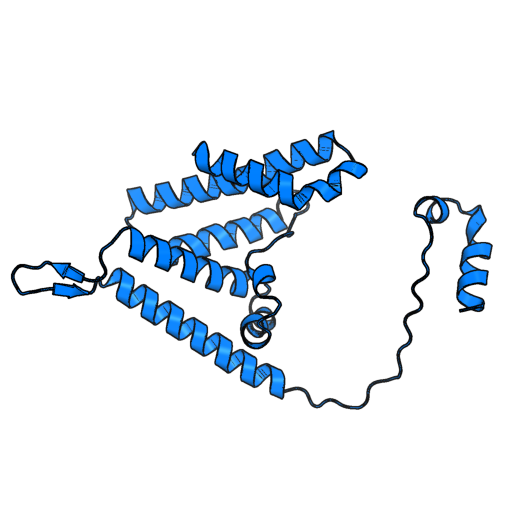 O . SER A 1 181 ? 25.312 -3.416 -27.642 1.00 72.56 181 SER A O 1
ATOM 1442 N N . ILE A 1 182 ? 24.701 -5.484 -27.013 1.00 60.38 182 ILE A N 1
ATOM 1443 C CA . ILE A 1 182 ? 24.487 -6.013 -28.370 1.00 60.38 182 ILE A CA 1
ATOM 1444 C C . ILE A 1 182 ? 23.191 -5.474 -28.988 1.00 60.38 182 ILE A C 1
ATOM 1446 O O . ILE A 1 182 ? 23.166 -5.193 -30.181 1.00 60.38 182 ILE A O 1
ATOM 1450 N N . THR A 1 183 ? 22.148 -5.234 -28.185 1.00 56.44 183 THR A N 1
ATOM 1451 C CA . THR A 1 183 ? 20.824 -4.775 -28.655 1.00 56.44 183 THR A CA 1
ATOM 1452 C C . THR A 1 183 ? 20.831 -3.370 -29.274 1.00 56.44 183 THR A C 1
ATOM 1454 O O . THR A 1 183 ? 19.893 -3.006 -29.972 1.00 56.44 183 THR A O 1
ATOM 1457 N N . ARG A 1 184 ? 21.859 -2.549 -29.022 1.00 57.12 184 ARG A N 1
ATOM 1458 C CA . ARG A 1 184 ? 21.938 -1.172 -29.550 1.00 57.12 184 ARG A CA 1
ATOM 1459 C C . ARG A 1 184 ? 22.759 -1.036 -30.833 1.00 57.12 184 ARG A C 1
ATOM 1461 O O . ARG A 1 184 ? 22.735 0.033 -31.435 1.00 57.12 184 ARG A 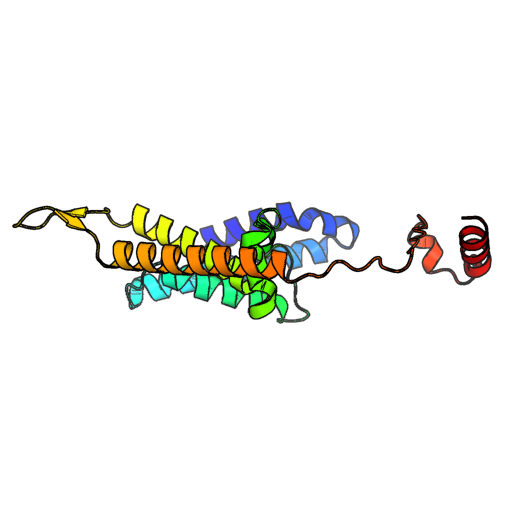O 1
ATOM 1468 N N . ALA A 1 185 ? 23.475 -2.079 -31.248 1.00 60.41 185 ALA A N 1
ATOM 1469 C CA . ALA A 1 185 ? 24.291 -2.057 -32.455 1.00 60.41 185 ALA A CA 1
ATOM 1470 C C . ALA A 1 185 ? 23.553 -2.770 -33.599 1.00 60.41 185 ALA A C 1
ATOM 1472 O O . ALA A 1 185 ? 23.398 -3.988 -33.568 1.00 60.41 185 ALA A O 1
ATOM 1473 N N . SER A 1 186 ? 23.130 -2.003 -34.610 1.00 60.06 186 SER A N 1
ATOM 1474 C CA . SER A 1 186 ? 22.459 -2.505 -35.829 1.00 60.06 186 SER A CA 1
ATOM 1475 C C . SER A 1 186 ? 23.257 -3.568 -36.609 1.00 60.06 186 SER A C 1
ATOM 1477 O O . SER A 1 186 ? 22.694 -4.297 -37.416 1.00 60.06 186 SER A O 1
ATOM 1479 N N . GLU A 1 187 ? 24.557 -3.719 -36.336 1.00 58.91 187 GLU A N 1
ATOM 1480 C CA . GLU A 1 187 ? 25.426 -4.736 -36.947 1.00 58.91 187 GLU A CA 1
ATOM 1481 C C . GLU A 1 187 ? 25.185 -6.174 -36.442 1.00 58.91 187 GLU A C 1
ATOM 1483 O O . GLU A 1 187 ? 25.743 -7.115 -37.002 1.00 58.91 187 GLU A O 1
ATOM 1488 N N . ASN A 1 188 ? 24.345 -6.385 -35.420 1.00 63.44 188 ASN A N 1
ATOM 1489 C CA . ASN A 1 188 ? 24.179 -7.696 -34.775 1.00 63.44 188 ASN A CA 1
ATOM 1490 C C . ASN A 1 188 ? 22.868 -8.428 -35.097 1.00 63.44 188 ASN A C 1
ATOM 1492 O O . ASN A 1 188 ? 22.643 -9.521 -34.569 1.00 63.44 188 ASN A O 1
ATOM 1496 N N . ASP A 1 189 ? 22.018 -7.889 -35.970 1.00 70.06 189 ASP A N 1
ATOM 1497 C CA . ASP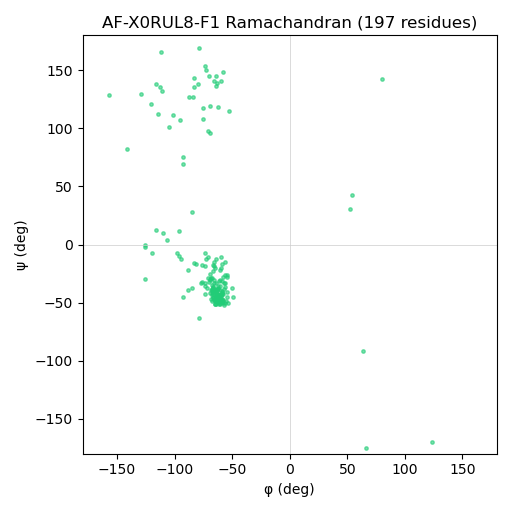 A 1 189 ? 20.702 -8.474 -36.265 1.00 70.06 189 ASP A CA 1
ATOM 1498 C C . ASP A 1 189 ? 20.808 -9.900 -36.834 1.00 70.06 189 ASP A C 1
ATOM 1500 O O . ASP A 1 189 ? 20.022 -10.780 -36.478 1.00 70.06 189 ASP A O 1
ATOM 1504 N N . LEU A 1 190 ? 21.841 -10.171 -37.641 1.00 73.12 190 LEU A N 1
ATOM 1505 C CA . LEU A 1 190 ? 22.120 -11.510 -38.176 1.00 73.12 190 LEU A CA 1
ATOM 1506 C C . LEU A 1 190 ? 22.550 -12.500 -37.084 1.00 73.12 190 LEU A C 1
ATOM 1508 O O . LEU A 1 190 ? 22.120 -13.652 -37.095 1.00 73.12 190 LEU A O 1
ATOM 1512 N N . VAL A 1 191 ? 23.347 -12.053 -36.108 1.00 72.25 191 VAL A N 1
ATOM 1513 C CA . VAL A 1 191 ? 23.778 -12.878 -34.965 1.00 72.25 191 VAL A CA 1
ATOM 1514 C C . VAL A 1 191 ? 22.584 -13.211 -34.073 1.00 72.25 191 VAL A C 1
ATOM 1516 O O . VAL A 1 191 ? 22.437 -14.348 -33.621 1.00 72.25 191 VAL A O 1
ATOM 1519 N N . VAL A 1 192 ? 21.700 -12.235 -33.852 1.00 73.00 192 VAL A N 1
ATOM 1520 C CA . VAL A 1 192 ? 20.452 -12.431 -33.109 1.00 73.00 192 VAL A CA 1
ATOM 1521 C C . VAL A 1 192 ? 19.545 -13.419 -33.846 1.00 73.00 192 VAL A C 1
ATOM 1523 O O . VAL A 1 192 ? 19.057 -14.366 -33.225 1.00 73.00 192 VAL A O 1
ATOM 1526 N N . PHE A 1 193 ? 19.359 -13.256 -35.158 1.00 77.38 193 PHE A N 1
ATOM 1527 C CA . PHE A 1 193 ? 18.536 -14.143 -35.984 1.00 77.38 193 PHE A CA 1
ATOM 1528 C C . PHE A 1 193 ? 19.062 -15.585 -36.010 1.00 77.38 193 PHE A C 1
ATOM 1530 O O . PHE A 1 193 ? 18.300 -16.529 -35.793 1.00 77.38 193 PHE A O 1
ATOM 1537 N N . GLU A 1 194 ? 20.367 -15.782 -36.219 1.00 77.88 194 GLU A N 1
ATOM 1538 C CA . GLU A 1 194 ? 20.953 -17.125 -36.255 1.00 77.88 194 GLU A CA 1
ATOM 1539 C C . GLU A 1 194 ? 20.817 -17.873 -34.931 1.00 77.88 194 GLU A C 1
ATOM 1541 O O . GLU A 1 194 ? 20.622 -19.091 -34.938 1.00 77.88 194 GLU A O 1
ATOM 1546 N N . LYS A 1 195 ? 20.920 -17.160 -33.806 1.00 72.12 195 LYS A N 1
ATOM 1547 C CA . LYS A 1 195 ? 20.797 -17.762 -32.479 1.00 72.12 195 LYS A CA 1
ATOM 1548 C C . LYS A 1 195 ? 19.372 -18.259 -32.224 1.00 72.12 195 LYS A C 1
ATOM 1550 O O . LYS A 1 195 ? 19.205 -19.403 -31.826 1.00 72.12 195 LYS A O 1
ATOM 1555 N N . HIS A 1 196 ? 18.359 -17.470 -32.594 1.00 79.00 196 HIS A N 1
ATOM 1556 C CA . HIS A 1 196 ? 16.953 -17.888 -32.508 1.00 79.00 196 HIS A CA 1
ATOM 1557 C C . HIS A 1 196 ? 16.608 -19.048 -33.451 1.00 79.00 196 HIS A C 1
ATOM 1559 O O . HIS A 1 196 ? 15.728 -19.837 -33.138 1.00 79.00 196 HIS A O 1
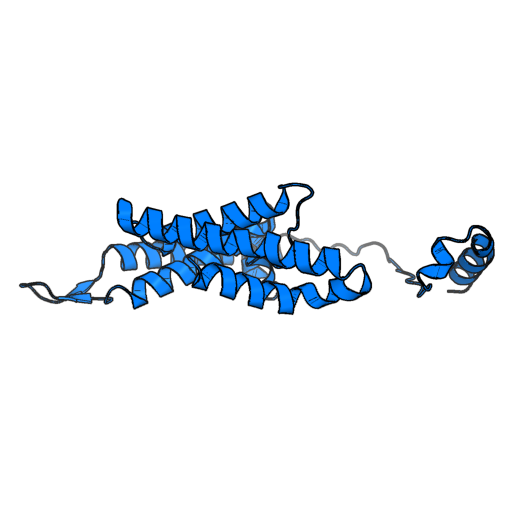ATOM 1565 N N . ARG A 1 197 ? 17.281 -19.167 -34.603 1.00 77.12 197 ARG A N 1
ATOM 1566 C CA . ARG A 1 197 ? 17.056 -20.272 -35.552 1.00 77.12 197 ARG A CA 1
ATOM 1567 C C . ARG A 1 197 ? 17.579 -21.623 -35.043 1.00 77.12 197 ARG A C 1
ATOM 1569 O O . ARG A 1 197 ? 17.106 -22.657 -35.504 1.00 77.12 197 ARG A O 1
ATOM 1576 N N . LYS A 1 198 ? 18.617 -21.619 -34.199 1.00 73.62 198 LYS A N 1
ATOM 1577 C CA . LYS A 1 198 ? 19.317 -22.832 -33.727 1.00 73.62 198 LYS A CA 1
ATOM 1578 C C . LYS A 1 198 ? 18.790 -23.373 -32.386 1.00 73.62 198 LYS A C 1
ATOM 1580 O O . LYS A 1 198 ? 19.173 -24.489 -32.036 1.00 73.62 198 LYS A O 1
ATOM 1585 N N . SER A 1 199 ? 17.972 -22.598 -31.671 1.00 66.94 199 SER A N 1
ATOM 1586 C CA . SER A 1 199 ? 17.313 -22.954 -30.400 1.00 66.94 199 SER A CA 1
ATOM 1587 C C . SER A 1 199 ? 15.952 -23.608 -30.635 1.00 66.94 199 SER A C 1
ATOM 1589 O O . SER A 1 199 ? 15.603 -24.514 -29.847 1.00 66.94 199 SER A O 1
#

pLDDT: mean 90.54, std 9.97, range [56.44, 98.56]

Organism: NCBI:txid412755

Foldseek 3Di:
DVVQLVVLLVVLCVPVVVCVVVDVVVSNVVSNVRSVLSVVLVVQVVVCCVPPVAAQLPSQLVSLLVSLVCQQPPPPHDNPPQVLVVCVVVQLLCPCCVVVNSSVSSSLVRSVVRLVVRCVVDPQWDQDPVGTDGDPNSVVSVVVSVVVSVVSNVVSVVVVPPDPDDDDDDDDDDDDDDDPVQVPDPVCVVVVVVVVVVD

Radius of gyration: 23.57 Å; Cα contacts (8 Å, |Δi|>4): 196; chains: 1; bounding box: 45×45×76 Å